Protein AF-A0A0F7RYV2-F1 (afdb_monomer_lite)

Sequence (231 aa):
MGSKSTSRRKVPSPSPEASESSSSEASSSRSAMEVEEATTMDNSDQEQASDINTNLESNEFDDGGDSDFEGDDDTPQRPKIDATKAKTKLHHVAKTLRATAKKTKTFEVQKLVKKLKGLQKKASFVDQAASAEKELLALKSIDTALLAGRALVTKMVKAKLLPRPSELENADGEEYLYLQMVKDEELLGVVVLSDPVAADGDKALERAKAKITSSKVLADQVGKRGGGCQG

pLDDT: mean 71.02, std 20.76, range [34.25, 95.44]

InterPro domains:
  IPR015158 Bud22 domain [PF09073] (90-223)

Organism: NCBI:txid49012

Secondary structure (DSSP, 8-state):
--------------PPPP----------------------------------------------------------------HHHHHHHHHHHHHHHHHHHHHHHHHHHHHHHHHHHHHTT-GGGHHHHHHHHHHHHHHHH--HHHHHHHHHHHHHHHTTSS--TTTTTT--TTT-HHHHHHHH-TTTHHHHHH------S-HHHHHHHHHHHT-HHHHHHHHHHH-TT--

Foldseek 3Di:
DDDDDDDDDDDDDDDDDDDDDDDDDDDDDDDDDDDDDDDDDDPPPDPPPPPPPPPPDPPPDDDPDDDDDDDPDPDPPDPPDPVVVVLVLVLVLLVVLLVLLVVLLVVVLVVLVVVLVVQVVDPVNVVVNVLSVLLNVLSVPDDSLLLSLLLLVVLCCVVQLAPDLVCNVVDDCVSRVCNVSQCPRPSHHPVSSNDDPDPPVPPSNVVSSCSSCVDPRSVCSSVVSSPPPDD

Radius of gyration: 35.96 Å; chains: 1; bounding box: 96×36×113 Å

Structure (mmCIF, N/CA/C/O backbone):
data_AF-A0A0F7RYV2-F1
#
_entry.id   AF-A0A0F7RYV2-F1
#
loop_
_atom_site.group_PDB
_atom_site.id
_atom_site.type_symbol
_atom_site.label_atom_id
_atom_site.label_alt_id
_atom_site.label_comp_id
_atom_site.label_asym_id
_atom_site.label_entity_id
_atom_site.label_seq_id
_atom_site.pdbx_PDB_ins_code
_atom_site.Cartn_x
_atom_site.Cartn_y
_atom_site.Cartn_z
_atom_site.occupancy
_atom_site.B_iso_or_equiv
_atom_site.auth_seq_id
_atom_site.auth_comp_id
_atom_site.auth_asym_id
_atom_site.auth_atom_id
_atom_site.pdbx_PDB_model_num
ATOM 1 N N . MET A 1 1 ? -56.715 14.916 63.419 1.00 42.19 1 MET A N 1
ATOM 2 C CA . MET A 1 1 ? -56.754 13.720 64.292 1.00 42.19 1 MET A CA 1
ATOM 3 C C . MET A 1 1 ? -55.455 12.961 64.014 1.00 42.19 1 MET A C 1
ATOM 5 O O . MET A 1 1 ? -55.319 12.487 62.902 1.00 42.19 1 MET A O 1
ATOM 9 N N . GLY A 1 2 ? -54.355 13.053 64.776 1.00 39.34 2 GLY A N 1
ATOM 10 C CA . GLY A 1 2 ? -54.171 12.847 66.226 1.00 39.34 2 GLY A CA 1
ATOM 11 C C . GLY A 1 2 ? -54.116 11.333 66.479 1.00 39.34 2 GLY A C 1
ATOM 12 O O . GLY A 1 2 ? -55.164 10.719 66.351 1.00 39.34 2 GLY A O 1
ATOM 13 N N . SER A 1 3 ? -52.952 10.668 66.596 1.00 45.84 3 SER A N 1
ATOM 14 C CA . SER A 1 3 ? -52.045 10.570 67.774 1.00 45.84 3 SER A CA 1
ATOM 15 C C . SER A 1 3 ? -50.660 10.018 67.324 1.00 45.84 3 SER A C 1
ATOM 17 O O . SER A 1 3 ? -50.639 9.150 66.461 1.00 45.84 3 SER A O 1
ATOM 19 N N . LYS A 1 4 ? -49.473 10.577 67.658 1.00 47.19 4 LYS A N 1
ATOM 20 C CA . LYS A 1 4 ? -48.648 10.472 68.905 1.00 47.19 4 LYS A CA 1
ATOM 21 C C . LYS A 1 4 ? -48.405 9.005 69.357 1.00 47.19 4 LYS A C 1
ATOM 23 O O . LYS A 1 4 ? -49.376 8.275 69.428 1.00 47.19 4 LYS A O 1
ATOM 28 N N . SER A 1 5 ? -47.221 8.488 69.738 1.00 48.22 5 SER A N 1
ATOM 29 C CA . SER A 1 5 ? -45.875 9.039 70.012 1.00 48.22 5 SER A CA 1
ATOM 30 C C . SER A 1 5 ? -44.876 7.926 70.455 1.00 48.22 5 SER A C 1
ATOM 32 O O . SER A 1 5 ? -45.291 6.974 71.103 1.00 48.22 5 SER A O 1
ATOM 34 N N . THR A 1 6 ? -43.568 8.153 70.202 1.00 46.09 6 THR A N 1
ATOM 35 C CA . THR A 1 6 ? -42.339 7.792 70.985 1.00 46.09 6 THR A CA 1
ATOM 36 C C . THR A 1 6 ? -41.875 6.333 71.187 1.00 46.09 6 THR A C 1
ATOM 38 O O . THR A 1 6 ? -42.551 5.566 71.854 1.00 46.09 6 THR A O 1
ATOM 41 N N . SER A 1 7 ? -40.601 6.021 70.867 1.00 46.41 7 SER A N 1
ATOM 42 C CA . SER A 1 7 ? -39.472 6.150 71.824 1.00 46.41 7 SER A CA 1
ATOM 43 C C . SER A 1 7 ? -38.077 5.866 71.212 1.00 46.41 7 SER A C 1
ATOM 45 O O . SER A 1 7 ? -37.944 5.170 70.214 1.00 46.41 7 SER A O 1
ATOM 47 N N . ARG A 1 8 ? -37.044 6.469 71.821 1.00 50.34 8 ARG A N 1
ATOM 48 C CA . ARG A 1 8 ? -35.613 6.562 71.437 1.00 50.34 8 ARG A CA 1
ATOM 49 C C . ARG A 1 8 ? -34.742 5.452 72.060 1.00 50.34 8 ARG A C 1
ATOM 51 O O . ARG A 1 8 ? -35.096 4.977 73.132 1.00 50.34 8 ARG A O 1
ATOM 58 N N . ARG A 1 9 ? -33.539 5.215 71.497 1.00 46.38 9 ARG A N 1
ATOM 59 C CA . ARG A 1 9 ? -32.209 4.943 72.146 1.00 46.38 9 ARG A CA 1
ATOM 60 C C . ARG A 1 9 ? -31.175 4.741 71.014 1.00 46.38 9 ARG A C 1
ATOM 62 O O . ARG A 1 9 ? -31.411 3.903 70.160 1.00 46.38 9 ARG A O 1
ATOM 69 N N . LYS A 1 10 ? -30.224 5.639 70.719 1.00 41.12 10 LYS A N 1
ATOM 70 C CA . LYS A 1 10 ? -28.960 6.079 71.369 1.00 41.12 10 LYS A CA 1
ATOM 71 C C . LYS A 1 10 ? -27.880 4.973 71.493 1.00 41.12 10 LYS A C 1
ATOM 73 O O . LYS A 1 10 ? -28.076 4.004 72.210 1.00 41.12 10 LYS A O 1
ATOM 78 N N . VAL A 1 11 ? -26.789 5.211 70.751 1.00 48.34 11 VAL A N 1
ATOM 79 C CA . VAL A 1 11 ? -25.519 4.479 70.479 1.00 48.34 11 VAL A CA 1
ATOM 80 C C . VAL A 1 11 ? -24.685 4.164 71.748 1.00 48.34 11 VAL A C 1
ATOM 82 O O . VAL A 1 11 ? -24.979 4.775 72.779 1.00 48.34 11 VAL A O 1
ATOM 85 N N . PRO A 1 12 ? -23.645 3.288 71.706 1.00 51.66 12 PRO A N 1
ATOM 86 C CA . PRO A 1 12 ? -22.300 3.702 71.242 1.00 51.66 12 PRO A CA 1
ATOM 87 C C . PRO A 1 12 ? -21.445 2.629 70.515 1.00 51.66 12 PRO A C 1
ATOM 89 O O . PRO A 1 12 ? -21.677 1.429 70.621 1.00 51.66 12 PRO A O 1
ATOM 92 N N . SER A 1 13 ? -20.435 3.108 69.781 1.00 48.25 13 SER A N 1
ATOM 93 C CA . SER A 1 13 ? -19.306 2.366 69.189 1.00 48.25 13 SER A CA 1
ATOM 94 C C . SER A 1 13 ? -18.372 1.750 70.247 1.00 48.25 13 SER A C 1
ATOM 96 O O . SER A 1 13 ? -18.373 2.210 71.390 1.00 48.25 13 SER A O 1
ATOM 98 N N . PRO A 1 14 ? -17.458 0.852 69.834 1.00 52.09 14 PRO A N 1
ATOM 99 C CA . PRO A 1 14 ? -16.076 0.959 70.304 1.00 52.09 14 PRO A CA 1
ATOM 100 C C . PRO A 1 14 ? -15.019 0.834 69.189 1.00 52.09 14 PRO A C 1
ATOM 102 O O . PRO A 1 14 ? -15.201 0.154 68.181 1.00 52.09 14 PRO A O 1
ATOM 105 N N . SER A 1 15 ? -13.929 1.565 69.421 1.00 45.00 15 SER A N 1
ATOM 106 C CA . SER A 1 15 ? -12.678 1.691 68.660 1.00 45.00 15 SER A CA 1
ATOM 107 C C . SER A 1 15 ? -11.742 0.472 68.803 1.00 45.00 15 SER A C 1
ATOM 109 O O . SER A 1 15 ? -12.002 -0.382 69.649 1.00 45.00 15 SER A O 1
ATOM 111 N N . PRO A 1 16 ? -10.651 0.395 68.005 1.00 52.38 16 PRO A N 1
ATOM 112 C CA . PRO A 1 16 ? -9.692 -0.711 68.011 1.00 52.38 16 PRO A CA 1
ATOM 113 C C . PRO A 1 16 ? -8.656 -0.577 69.138 1.00 52.38 16 PRO A C 1
ATOM 115 O O . PRO A 1 16 ? -8.178 0.525 69.407 1.00 52.38 16 PRO A O 1
ATOM 118 N N . GLU A 1 17 ? -8.264 -1.699 69.744 1.00 41.28 17 GLU A N 1
ATOM 119 C CA . GLU A 1 17 ? -7.105 -1.771 70.637 1.00 41.28 17 GLU A CA 1
ATOM 120 C C . GLU A 1 17 ? -5.883 -2.330 69.901 1.00 41.28 17 GLU A C 1
ATOM 122 O O . GLU A 1 17 ? -5.929 -3.380 69.259 1.00 41.28 17 GLU A O 1
ATOM 127 N N . ALA A 1 18 ? -4.788 -1.584 70.013 1.00 41.59 18 ALA A N 1
ATOM 128 C CA . ALA A 1 18 ? -3.422 -2.029 69.802 1.00 41.59 18 ALA A CA 1
ATOM 129 C C . ALA A 1 18 ? -2.837 -2.455 71.154 1.00 41.59 18 ALA A C 1
ATOM 131 O O . ALA A 1 18 ? -3.182 -1.829 72.152 1.00 41.59 18 ALA A O 1
ATOM 132 N N . SER A 1 19 ? -1.951 -3.458 71.165 1.00 42.06 19 SER A N 1
ATOM 133 C CA . SER A 1 19 ? -0.779 -3.655 72.051 1.00 42.06 19 SER A CA 1
ATOM 134 C C . SER A 1 19 ? -0.204 -5.056 71.775 1.00 42.06 19 SER A C 1
ATOM 136 O O . SER A 1 19 ? -0.977 -5.953 71.466 1.00 42.06 19 SER A O 1
ATOM 138 N N . GLU A 1 20 ? 1.071 -5.419 71.885 1.00 35.66 20 GLU A N 1
ATOM 139 C CA . GLU A 1 20 ? 2.380 -4.774 72.001 1.00 35.66 20 GLU A CA 1
ATOM 140 C C . GLU A 1 20 ? 3.414 -5.913 71.793 1.00 35.66 20 GLU A C 1
ATOM 142 O O . GLU A 1 20 ? 3.184 -7.051 72.191 1.00 35.66 20 GLU A O 1
ATOM 147 N N . SER A 1 21 ? 4.524 -5.587 71.131 1.00 43.25 21 SER A N 1
ATOM 148 C CA . SER A 1 21 ? 5.913 -5.982 71.430 1.00 43.25 21 SER A CA 1
ATOM 149 C C . SER A 1 21 ? 6.264 -7.411 71.901 1.00 43.25 21 SER A C 1
ATOM 151 O O . SER A 1 21 ? 5.998 -7.799 73.033 1.00 43.25 21 SER A O 1
ATOM 153 N N . SER A 1 22 ? 7.106 -8.097 71.115 1.00 38.41 22 SER A N 1
ATOM 154 C CA . SER A 1 22 ? 8.175 -8.953 71.659 1.00 38.41 22 SER A CA 1
ATOM 155 C C . SER A 1 22 ? 9.450 -8.781 70.833 1.00 38.41 22 SER A C 1
ATOM 157 O O . SER A 1 22 ? 9.435 -8.846 69.606 1.00 38.41 22 SER A O 1
ATOM 159 N N . SER A 1 23 ? 10.532 -8.498 71.546 1.00 51.69 23 SER A N 1
ATOM 160 C CA . SER A 1 23 ? 11.884 -8.164 71.107 1.00 51.69 23 SER A CA 1
ATOM 161 C C . SER A 1 23 ? 12.787 -9.408 71.016 1.00 51.69 23 SER A C 1
ATOM 163 O O . SER A 1 23 ? 12.334 -10.520 71.286 1.00 51.69 23 SER A O 1
ATOM 165 N N . SER A 1 24 ? 14.078 -9.162 70.728 1.00 44.75 24 SER A N 1
ATOM 166 C CA . SER A 1 24 ? 15.289 -10.014 70.844 1.00 44.75 24 SER A CA 1
ATOM 167 C C . SER A 1 24 ? 15.617 -10.996 69.701 1.00 44.75 24 SER A C 1
ATOM 169 O O . SER A 1 24 ? 14.716 -11.611 69.155 1.00 44.75 24 SER A O 1
ATOM 171 N N . GLU A 1 25 ? 16.861 -11.241 69.253 1.00 42.84 25 GLU A N 1
ATOM 172 C CA . GLU A 1 25 ? 18.243 -10.745 69.484 1.00 42.84 25 GLU A CA 1
ATOM 173 C C . GLU A 1 25 ? 19.125 -11.262 68.304 1.00 42.84 25 GLU A C 1
ATOM 175 O O . GLU A 1 25 ? 18.681 -12.063 67.481 1.00 42.84 25 GLU A O 1
ATOM 180 N N . ALA A 1 26 ? 20.367 -10.779 68.208 1.00 47.09 26 ALA A N 1
ATOM 181 C CA . ALA A 1 26 ? 21.314 -10.900 67.093 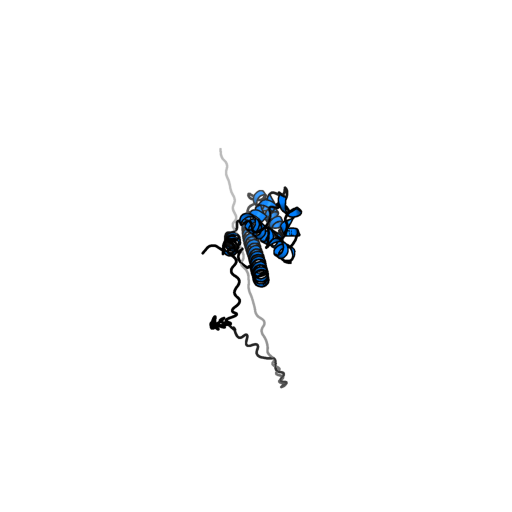1.00 47.09 26 ALA A CA 1
ATOM 182 C C . ALA A 1 26 ? 22.061 -12.249 66.920 1.00 47.09 26 ALA A C 1
ATOM 184 O O . ALA A 1 26 ? 22.232 -13.004 67.872 1.00 47.09 26 ALA A O 1
ATOM 185 N N . SER A 1 27 ? 22.622 -12.474 65.715 1.00 41.56 27 SER A N 1
ATOM 186 C CA . SER A 1 27 ? 23.955 -13.074 65.408 1.00 41.56 27 SER A CA 1
ATOM 187 C C . SER A 1 27 ? 24.109 -13.170 63.876 1.00 41.56 27 SER A C 1
ATOM 189 O O . SER A 1 27 ? 23.262 -13.748 63.212 1.00 41.56 27 SER A O 1
ATOM 191 N N . SER A 1 28 ? 25.007 -12.449 63.195 1.00 38.94 28 SER A N 1
ATOM 192 C CA . SER A 1 28 ? 26.474 -12.578 63.117 1.00 38.94 28 SER A CA 1
ATOM 193 C C . SER A 1 28 ? 26.971 -13.969 62.711 1.00 38.94 28 SER A C 1
ATOM 195 O O . SER A 1 28 ? 27.100 -14.860 63.544 1.00 38.94 28 SER A O 1
ATOM 197 N N . SER A 1 29 ? 27.320 -14.123 61.431 1.00 53.47 29 SER A N 1
ATOM 198 C CA . SER A 1 29 ? 28.430 -14.970 60.977 1.00 53.47 29 SER A CA 1
ATOM 199 C C . SER A 1 29 ? 28.919 -14.481 59.613 1.00 53.47 29 SER A C 1
ATOM 201 O O . SER A 1 29 ? 28.223 -14.559 58.605 1.00 53.47 29 SER A O 1
ATOM 203 N N . ARG A 1 30 ? 30.129 -13.919 59.629 1.00 48.84 30 ARG A N 1
ATOM 204 C CA . ARG A 1 30 ? 30.980 -13.656 58.468 1.00 48.84 30 ARG A CA 1
ATOM 205 C C . ARG A 1 30 ? 31.600 -14.979 58.018 1.00 48.84 30 ARG A C 1
ATOM 207 O O . ARG A 1 30 ? 32.229 -15.637 58.840 1.00 48.84 30 ARG A O 1
ATOM 214 N N . SER A 1 31 ? 31.561 -15.264 56.722 1.00 43.25 31 SER A N 1
ATOM 215 C CA . SER A 1 31 ? 32.600 -16.058 56.065 1.00 43.25 31 SER A CA 1
ATOM 216 C C . SER A 1 31 ? 33.004 -15.358 54.778 1.00 43.25 31 SER A C 1
ATOM 218 O O . SER A 1 31 ? 32.198 -15.167 53.872 1.00 43.25 31 SER A O 1
ATOM 220 N N . ALA A 1 32 ? 34.260 -14.927 54.772 1.00 44.28 32 ALA A N 1
ATOM 221 C CA . ALA A 1 32 ? 35.015 -14.536 53.600 1.00 44.28 32 ALA A CA 1
ATOM 222 C C . ALA A 1 32 ? 35.512 -15.799 52.888 1.00 44.28 32 ALA A C 1
ATOM 224 O O . ALA A 1 32 ? 35.967 -16.726 53.558 1.00 44.28 32 ALA A O 1
ATOM 225 N N . MET A 1 33 ? 35.479 -15.809 51.557 1.00 42.88 33 MET A N 1
ATOM 226 C CA . MET A 1 33 ? 36.479 -16.515 50.761 1.00 42.88 33 MET A CA 1
ATOM 227 C C . MET A 1 33 ? 36.575 -15.889 49.370 1.00 42.88 33 MET A C 1
ATOM 229 O O . MET A 1 33 ? 35.589 -15.400 48.821 1.00 42.88 33 MET A O 1
ATOM 233 N N . GLU A 1 34 ? 37.816 -15.814 48.913 1.00 42.38 34 GLU A N 1
ATOM 234 C CA . GLU A 1 34 ? 38.348 -14.974 47.851 1.00 42.38 34 GLU A CA 1
ATOM 235 C C . GLU A 1 34 ? 38.275 -15.613 46.449 1.00 42.38 34 GLU A C 1
ATOM 237 O O . GLU A 1 34 ? 38.115 -16.822 46.329 1.00 42.38 34 GLU A O 1
ATOM 242 N N . VAL A 1 35 ? 38.452 -14.733 45.448 1.00 48.84 35 VAL A N 1
ATOM 243 C CA . VAL A 1 35 ? 38.875 -14.888 44.034 1.00 48.84 35 VAL A CA 1
ATOM 244 C C . VAL A 1 35 ? 38.336 -16.061 43.206 1.00 48.84 35 VAL A C 1
ATOM 246 O O . VAL A 1 35 ? 38.635 -17.208 43.486 1.00 48.84 35 VAL A O 1
ATOM 249 N N . GLU A 1 36 ? 37.707 -15.748 42.067 1.00 47.19 36 GLU A N 1
ATOM 250 C CA . GLU A 1 36 ? 38.355 -15.943 40.759 1.00 47.19 36 GLU A CA 1
ATOM 251 C C . GLU A 1 36 ? 37.790 -14.965 39.716 1.00 47.19 36 GLU A C 1
ATOM 253 O O . GLU A 1 36 ? 36.602 -14.647 39.661 1.00 47.19 36 GLU A O 1
ATOM 258 N N . GLU A 1 37 ? 38.725 -14.447 38.934 1.00 45.16 37 GLU A N 1
ATOM 259 C CA . GLU A 1 37 ? 38.614 -13.481 37.856 1.00 45.16 37 GLU A CA 1
ATOM 260 C C . GLU A 1 37 ? 38.206 -14.208 36.564 1.00 45.16 37 GLU A C 1
ATOM 262 O O . GLU A 1 37 ? 38.869 -15.152 36.146 1.00 45.16 37 GLU A O 1
ATOM 267 N N . ALA A 1 38 ? 37.132 -13.769 35.906 1.00 41.12 38 ALA A N 1
ATOM 268 C CA . ALA A 1 38 ? 36.865 -14.127 34.515 1.00 41.12 38 ALA A CA 1
ATOM 269 C C . ALA A 1 38 ? 36.095 -12.995 33.825 1.00 41.12 38 ALA A C 1
ATOM 271 O O . ALA A 1 38 ? 34.894 -12.798 33.994 1.00 41.12 38 ALA A O 1
ATOM 272 N N . THR A 1 39 ? 36.869 -12.232 33.067 1.00 48.88 39 THR A N 1
ATOM 273 C CA . THR A 1 39 ? 36.525 -11.241 32.048 1.00 48.88 39 THR A CA 1
ATOM 274 C C . THR A 1 39 ? 35.188 -11.456 31.325 1.00 48.88 39 THR A C 1
ATOM 276 O O . THR A 1 39 ? 35.012 -12.463 30.641 1.00 48.88 39 THR A O 1
ATOM 279 N N . THR A 1 40 ? 34.316 -10.443 31.317 1.00 42.41 40 THR A N 1
ATOM 280 C CA . THR A 1 40 ? 33.310 -10.268 30.254 1.00 42.41 40 THR A CA 1
ATOM 281 C C . THR A 1 40 ? 33.254 -8.807 29.820 1.00 42.41 40 THR A C 1
ATOM 283 O O . THR A 1 40 ? 32.571 -7.983 30.418 1.00 42.41 40 THR A O 1
ATOM 286 N N . MET A 1 41 ? 34.072 -8.536 28.806 1.00 48.97 41 MET A N 1
ATOM 287 C CA . MET A 1 41 ? 33.887 -7.621 27.678 1.00 48.97 41 MET A CA 1
ATOM 288 C C . MET A 1 41 ? 32.911 -6.444 27.844 1.00 48.97 41 MET A C 1
ATOM 290 O O . MET A 1 41 ? 31.690 -6.587 27.839 1.00 48.97 41 MET A O 1
ATOM 294 N N . ASP A 1 42 ? 33.535 -5.271 27.876 1.00 39.56 42 ASP A N 1
ATOM 295 C CA . ASP A 1 42 ? 33.022 -3.956 27.513 1.00 39.56 42 ASP A CA 1
ATOM 296 C C . ASP A 1 42 ? 32.309 -4.001 26.146 1.00 39.56 42 ASP A C 1
ATOM 298 O O . ASP A 1 42 ? 32.940 -4.228 25.116 1.00 39.56 42 ASP A O 1
ATOM 302 N N . ASN A 1 43 ? 30.987 -3.811 26.130 1.00 47.50 43 ASN A N 1
ATOM 303 C CA . ASN A 1 43 ? 30.257 -3.466 24.910 1.00 47.50 43 ASN A CA 1
ATOM 304 C C . ASN A 1 43 ? 30.086 -1.945 24.879 1.00 47.50 43 ASN A C 1
ATOM 306 O O . ASN A 1 43 ? 29.028 -1.410 25.215 1.00 47.50 43 ASN A O 1
ATOM 310 N N . SER A 1 44 ? 31.158 -1.258 24.487 1.00 46.47 44 SER A N 1
ATOM 311 C CA . SER A 1 44 ? 31.090 0.085 23.921 1.00 46.47 44 SER A CA 1
ATOM 312 C C . SER A 1 44 ? 30.293 0.035 22.613 1.00 46.47 44 SER A C 1
ATOM 314 O O . SER A 1 44 ? 30.844 -0.233 21.547 1.00 46.47 44 SER A O 1
ATOM 316 N N . ASP A 1 45 ? 28.983 0.282 22.685 1.00 42.53 45 ASP A N 1
ATOM 317 C CA . ASP A 1 45 ? 28.155 0.535 21.501 1.00 42.53 45 ASP A CA 1
ATOM 318 C C . ASP A 1 45 ? 28.432 1.968 21.029 1.00 42.53 45 ASP A C 1
ATOM 320 O O . ASP A 1 45 ? 27.840 2.960 21.459 1.00 42.53 45 ASP A O 1
ATOM 324 N N . GLN A 1 46 ? 29.474 2.062 20.211 1.00 49.28 46 GLN A N 1
ATOM 325 C CA . GLN A 1 46 ? 29.904 3.264 19.533 1.00 49.28 46 GLN A CA 1
ATOM 326 C C . GLN A 1 46 ? 28.856 3.623 18.478 1.00 49.28 46 GLN A C 1
ATOM 328 O O . GLN A 1 46 ? 28.733 2.944 17.459 1.00 49.28 46 GLN A O 1
ATOM 333 N N . GLU A 1 47 ? 28.115 4.710 18.708 1.00 49.12 47 GLU A N 1
ATOM 334 C CA . GLU A 1 47 ? 27.279 5.330 17.682 1.00 49.12 47 GLU A CA 1
ATOM 335 C C . GLU A 1 47 ? 28.166 5.794 16.515 1.00 49.12 47 GLU A C 1
ATOM 337 O O . GLU A 1 47 ? 28.692 6.906 16.495 1.00 49.12 47 GLU A O 1
ATOM 342 N N . GLN A 1 48 ? 28.348 4.923 15.520 1.00 45.12 48 GLN A N 1
ATOM 343 C CA . GLN A 1 48 ? 28.822 5.324 14.204 1.00 45.12 48 GLN A CA 1
ATOM 344 C C . GLN A 1 48 ? 27.676 6.029 13.482 1.00 45.12 48 GLN A C 1
ATOM 346 O O . GLN A 1 48 ? 26.894 5.430 12.743 1.00 45.12 48 GLN A O 1
ATOM 351 N N . ALA A 1 49 ? 27.605 7.342 13.680 1.00 48.03 49 ALA A N 1
ATOM 352 C CA . ALA A 1 49 ? 27.099 8.236 12.658 1.00 48.03 49 ALA A CA 1
ATOM 353 C C . ALA A 1 49 ? 28.020 8.094 11.436 1.00 48.03 49 ALA A C 1
ATOM 355 O O . ALA A 1 49 ? 29.089 8.693 11.365 1.00 48.03 49 ALA A O 1
ATOM 356 N N . SER A 1 50 ? 27.653 7.231 10.488 1.00 47.00 50 SER A N 1
ATOM 357 C CA . SER A 1 50 ? 28.309 7.215 9.186 1.00 47.00 50 SER A CA 1
ATOM 358 C C . SER A 1 50 ? 27.782 8.405 8.386 1.00 47.00 50 SER A C 1
ATOM 360 O O . SER A 1 50 ? 26.787 8.298 7.661 1.00 47.00 50 SER A O 1
ATOM 362 N N . ASP A 1 51 ? 28.440 9.547 8.556 1.00 43.09 51 ASP A N 1
ATOM 363 C CA . ASP A 1 51 ? 28.398 10.653 7.613 1.00 43.09 51 ASP A CA 1
ATOM 364 C C . ASP A 1 51 ? 28.879 10.125 6.256 1.00 43.09 51 ASP A C 1
ATOM 366 O O . ASP A 1 51 ? 30.072 9.931 6.015 1.00 43.09 51 ASP A O 1
ATOM 370 N N . ILE A 1 52 ? 27.934 9.823 5.362 1.00 46.50 52 ILE A N 1
ATOM 371 C CA . ILE A 1 52 ? 28.248 9.565 3.957 1.00 46.50 52 ILE A CA 1
ATOM 372 C C . ILE A 1 52 ? 28.666 10.905 3.363 1.00 46.50 52 ILE A C 1
ATOM 374 O O . ILE A 1 52 ? 27.854 11.727 2.940 1.00 46.50 52 ILE A O 1
ATOM 378 N N . ASN A 1 53 ? 29.976 11.106 3.395 1.00 45.59 53 ASN A N 1
ATOM 379 C CA . ASN A 1 53 ? 30.702 12.146 2.707 1.00 45.59 53 ASN A CA 1
ATOM 380 C C . ASN A 1 53 ? 30.467 11.943 1.201 1.00 45.59 53 ASN A C 1
ATOM 382 O O . ASN A 1 53 ? 31.082 11.081 0.573 1.00 45.59 53 ASN A O 1
ATOM 386 N N . THR A 1 54 ? 29.531 12.684 0.606 1.00 47.88 54 THR A N 1
ATOM 387 C CA . THR A 1 54 ? 29.434 12.805 -0.853 1.00 47.88 54 THR A CA 1
ATOM 388 C C . THR A 1 54 ? 30.587 13.676 -1.338 1.00 47.88 54 THR A C 1
ATOM 390 O O . THR A 1 54 ? 30.395 14.836 -1.684 1.00 47.88 54 THR A O 1
ATOM 393 N N . ASN A 1 55 ? 31.789 13.108 -1.332 1.00 49.38 55 ASN A N 1
ATOM 394 C CA . ASN A 1 55 ? 32.896 13.567 -2.149 1.00 49.38 55 ASN A CA 1
ATOM 395 C C . ASN A 1 55 ? 33.212 12.436 -3.128 1.00 49.38 55 ASN A C 1
ATOM 397 O O . ASN A 1 55 ? 34.055 11.584 -2.862 1.00 49.38 55 ASN A O 1
ATOM 401 N N . LEU A 1 56 ? 32.431 12.366 -4.207 1.00 46.12 56 LEU A N 1
ATOM 402 C CA . LEU A 1 56 ? 32.842 11.619 -5.384 1.00 46.12 56 LEU A CA 1
ATOM 403 C C . LEU A 1 56 ? 33.302 12.661 -6.390 1.00 46.12 56 LEU A C 1
ATOM 405 O O . LEU A 1 56 ? 32.491 13.296 -7.066 1.00 46.12 56 LEU A O 1
ATOM 409 N N . GLU A 1 57 ? 34.614 12.860 -6.375 1.00 43.56 57 GLU A N 1
ATOM 410 C CA . GLU A 1 57 ? 35.368 13.592 -7.373 1.00 43.56 57 GLU A CA 1
ATOM 411 C C . GLU A 1 57 ? 34.924 13.160 -8.772 1.00 43.56 57 GLU A C 1
ATOM 413 O O . GLU A 1 57 ? 34.851 11.976 -9.115 1.00 43.56 57 GLU A O 1
ATOM 418 N N . SER A 1 58 ? 34.588 14.167 -9.565 1.00 49.12 58 SER A N 1
ATOM 419 C CA . SER A 1 58 ? 34.482 14.104 -11.008 1.00 49.12 58 SER A CA 1
ATOM 420 C C . SER A 1 58 ? 35.822 13.653 -11.587 1.00 49.12 58 SER A C 1
ATOM 422 O O . SER A 1 58 ? 36.701 14.478 -11.819 1.00 49.12 58 SER A O 1
ATOM 424 N N . ASN A 1 59 ? 35.978 12.353 -11.832 1.00 47.53 59 ASN A N 1
ATOM 425 C CA . ASN A 1 59 ? 36.970 11.888 -12.791 1.00 47.53 59 ASN A CA 1
ATOM 426 C C . ASN A 1 59 ? 36.396 12.097 -14.191 1.00 47.53 59 ASN A C 1
ATOM 428 O O . ASN A 1 59 ? 35.614 11.290 -14.696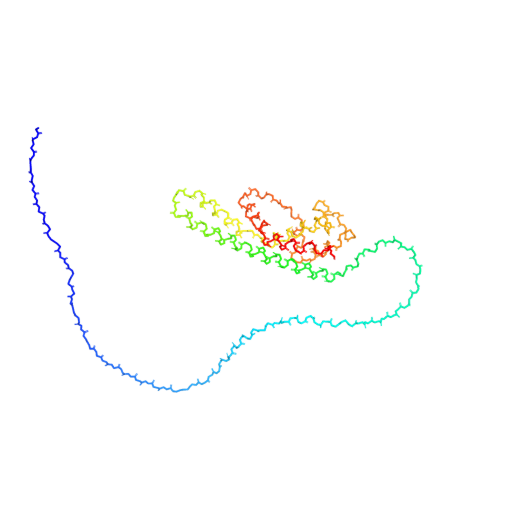 1.00 47.53 59 ASN A O 1
ATOM 432 N N . GLU A 1 60 ? 36.787 13.224 -14.779 1.00 50.44 60 GLU A N 1
ATOM 433 C CA . GLU A 1 60 ? 36.842 13.420 -16.221 1.00 50.44 60 GLU A CA 1
ATOM 434 C C . GLU A 1 60 ? 37.718 12.307 -16.810 1.00 50.44 60 GLU A C 1
ATOM 436 O O . GLU A 1 60 ? 38.943 12.339 -16.715 1.00 50.44 60 GLU A O 1
ATOM 441 N N . PHE A 1 61 ? 37.079 11.274 -17.357 1.00 41.88 61 PHE A N 1
ATOM 442 C CA . PHE A 1 61 ? 37.739 10.324 -18.241 1.00 41.88 61 PHE A CA 1
ATOM 443 C C . PHE A 1 61 ? 37.330 10.685 -19.667 1.00 41.88 61 PHE A C 1
ATOM 445 O O . PHE A 1 61 ? 36.265 10.298 -20.149 1.00 41.88 61 PHE A O 1
ATOM 452 N N . ASP A 1 62 ? 38.164 11.530 -20.264 1.00 47.66 62 ASP A N 1
ATOM 453 C CA . ASP A 1 62 ? 38.243 11.798 -21.694 1.00 47.66 62 ASP A CA 1
ATOM 454 C C . ASP A 1 62 ? 38.684 10.502 -22.391 1.00 47.66 62 ASP A C 1
ATOM 456 O O . ASP A 1 62 ? 39.823 10.065 -22.243 1.00 47.66 62 ASP A O 1
ATOM 460 N N . ASP A 1 63 ? 37.757 9.846 -23.087 1.00 45.88 63 ASP A N 1
ATOM 461 C CA . ASP A 1 63 ? 38.079 8.817 -24.076 1.00 45.88 63 ASP A CA 1
ATOM 462 C C . ASP A 1 63 ? 37.462 9.262 -25.400 1.00 45.88 63 ASP A C 1
ATOM 464 O O . ASP A 1 63 ? 36.303 8.986 -25.724 1.00 45.88 63 ASP A O 1
ATOM 468 N N . GLY A 1 64 ? 38.244 10.072 -26.115 1.00 49.84 64 GLY A N 1
ATOM 469 C CA . GLY A 1 64 ? 37.991 10.477 -27.488 1.00 49.84 64 GLY A CA 1
ATOM 470 C C . GLY A 1 64 ? 38.052 9.272 -28.420 1.00 49.84 64 GLY A C 1
ATOM 471 O O . GLY A 1 64 ? 39.093 8.972 -29.000 1.00 49.84 64 GLY A O 1
ATOM 472 N N . GLY A 1 65 ? 36.916 8.595 -28.566 1.00 41.94 65 GLY A N 1
ATOM 473 C CA . GLY A 1 65 ? 36.650 7.617 -29.613 1.00 41.94 65 GLY A CA 1
ATOM 474 C C . GLY A 1 65 ? 35.971 8.283 -30.804 1.00 41.94 65 GLY A C 1
ATOM 475 O O . GLY A 1 65 ? 34.746 8.293 -30.902 1.00 41.94 65 GLY A O 1
ATOM 476 N N . ASP A 1 66 ? 36.793 8.846 -31.684 1.00 45.41 66 ASP A N 1
ATOM 477 C CA . ASP A 1 66 ? 36.446 9.247 -33.044 1.00 45.41 66 ASP A CA 1
ATOM 478 C C . ASP A 1 66 ? 35.907 8.040 -33.836 1.00 45.41 66 ASP A C 1
ATOM 480 O O . ASP A 1 66 ? 36.602 7.041 -34.036 1.00 45.41 66 ASP A O 1
ATOM 484 N N . SER A 1 67 ? 34.645 8.117 -34.256 1.00 46.12 67 SER A N 1
ATOM 485 C CA . SER A 1 67 ? 34.150 7.360 -35.403 1.00 46.12 67 SER A CA 1
ATOM 486 C C . SER A 1 67 ? 32.991 8.121 -36.035 1.00 46.12 67 SER A C 1
ATOM 488 O O . SER A 1 67 ? 31.873 8.145 -35.518 1.00 46.12 67 SER A O 1
ATOM 490 N N . ASP A 1 68 ? 33.309 8.758 -37.156 1.00 45.34 68 ASP A N 1
ATOM 491 C CA . ASP A 1 68 ? 32.388 9.321 -38.130 1.00 45.34 68 ASP A CA 1
ATOM 492 C C . ASP A 1 68 ? 31.270 8.331 -38.495 1.00 45.34 68 ASP A C 1
ATOM 494 O O . ASP A 1 68 ? 31.509 7.281 -39.101 1.00 45.34 68 ASP A O 1
ATOM 498 N N . PHE A 1 69 ? 30.023 8.699 -38.207 1.00 36.97 69 PHE A N 1
ATOM 499 C CA . PHE A 1 69 ? 28.885 8.219 -38.984 1.00 36.97 69 PHE A CA 1
ATOM 500 C C . PHE A 1 69 ? 27.803 9.296 -39.036 1.00 36.97 69 PHE A C 1
ATOM 502 O O . PHE A 1 69 ? 26.997 9.451 -38.118 1.00 36.97 69 PHE A O 1
ATOM 509 N N . GLU A 1 70 ? 27.809 10.054 -40.132 1.00 50.03 70 GLU A N 1
ATOM 510 C CA . GLU A 1 70 ? 26.713 10.941 -40.501 1.00 50.03 70 GLU A CA 1
ATOM 511 C C . GLU A 1 70 ? 25.480 10.110 -40.869 1.00 50.03 70 GLU A C 1
ATOM 513 O O . GLU A 1 70 ? 25.447 9.403 -41.878 1.00 50.03 70 GLU A O 1
ATOM 518 N N . GLY A 1 71 ? 24.454 10.216 -40.032 1.00 40.12 71 GLY A N 1
ATOM 519 C CA . GLY A 1 71 ? 23.113 9.722 -40.291 1.00 40.12 71 GLY A CA 1
ATOM 520 C C . GLY A 1 71 ? 22.125 10.680 -39.649 1.00 40.12 71 GLY A C 1
ATOM 521 O O . GLY A 1 71 ? 21.911 10.630 -38.441 1.00 40.12 71 GLY A O 1
ATOM 522 N N . ASP A 1 72 ? 21.573 11.571 -40.467 1.00 44.50 72 ASP A N 1
ATOM 523 C CA . ASP A 1 72 ? 20.431 12.425 -40.154 1.00 44.50 72 ASP A CA 1
ATOM 524 C C . ASP A 1 72 ? 19.217 11.521 -39.871 1.00 44.50 72 ASP A C 1
ATOM 526 O O . ASP A 1 72 ? 18.495 11.108 -40.776 1.00 44.50 72 ASP A O 1
ATOM 530 N N . ASP A 1 73 ? 19.063 11.111 -38.614 1.00 39.53 73 ASP A N 1
ATOM 531 C CA . ASP A 1 73 ? 17.910 10.366 -38.122 1.00 39.53 73 ASP A CA 1
ATOM 532 C C . ASP A 1 73 ? 17.359 11.141 -36.923 1.00 39.53 73 ASP A C 1
ATOM 534 O O . ASP A 1 73 ? 17.801 10.993 -35.782 1.00 39.53 73 ASP A O 1
ATOM 538 N N . ASP A 1 74 ? 16.409 12.031 -37.210 1.00 44.44 74 ASP A N 1
ATOM 539 C CA . ASP A 1 74 ? 15.581 12.752 -36.237 1.00 44.44 74 ASP A CA 1
ATOM 540 C C . ASP A 1 74 ? 14.607 11.756 -35.565 1.00 44.44 74 ASP A C 1
ATOM 542 O O . ASP A 1 74 ? 13.380 11.867 -35.632 1.00 44.44 74 ASP A O 1
ATOM 546 N N . THR A 1 75 ? 15.150 10.693 -34.961 1.00 51.84 75 THR A N 1
ATOM 547 C CA . THR A 1 75 ? 14.403 9.830 -34.056 1.00 51.84 75 THR A CA 1
ATOM 548 C C . THR A 1 75 ? 14.542 10.377 -32.639 1.00 51.84 75 THR A C 1
ATOM 550 O O . THR A 1 75 ? 15.653 10.567 -32.139 1.00 51.84 75 THR A O 1
ATOM 553 N N . PRO A 1 76 ? 13.427 10.626 -31.927 1.00 46.66 76 PRO A N 1
ATOM 554 C CA . PRO A 1 76 ? 13.491 11.042 -30.537 1.00 46.66 76 PRO A CA 1
ATOM 555 C C . PRO A 1 76 ? 14.151 9.921 -29.726 1.00 46.66 76 PRO A C 1
ATOM 557 O O . PRO A 1 76 ? 13.524 8.896 -29.440 1.00 46.66 76 PRO A O 1
ATOM 560 N N . GLN A 1 77 ? 15.429 10.104 -29.372 1.00 47.88 77 GLN A N 1
ATOM 561 C CA . GLN A 1 77 ? 16.179 9.175 -28.533 1.00 47.88 77 GLN A CA 1
ATOM 562 C C . GLN A 1 77 ? 15.410 8.974 -27.228 1.00 47.88 77 GLN A C 1
ATOM 564 O O . GLN A 1 77 ? 15.367 9.843 -26.353 1.00 47.88 77 GLN A O 1
ATOM 569 N N . ARG A 1 78 ? 14.782 7.800 -27.093 1.00 54.84 78 ARG A N 1
ATOM 570 C CA . ARG A 1 78 ? 14.179 7.373 -25.831 1.00 54.84 78 ARG A CA 1
ATOM 571 C C . ARG A 1 78 ? 15.277 7.437 -24.762 1.00 54.84 78 ARG A C 1
ATOM 573 O O . ARG A 1 78 ? 16.387 6.964 -25.022 1.00 54.84 78 ARG A O 1
ATOM 580 N N . PRO A 1 79 ? 15.012 8.015 -23.578 1.00 60.50 79 PRO A N 1
ATOM 581 C CA . PRO A 1 79 ? 16.025 8.142 -22.542 1.00 60.50 79 PRO A CA 1
ATOM 582 C C . PRO A 1 79 ? 16.629 6.766 -22.249 1.00 60.50 79 PRO A C 1
ATOM 584 O O . PRO A 1 79 ? 15.903 5.817 -21.944 1.00 60.50 79 PRO A O 1
ATOM 587 N N . LYS A 1 80 ? 17.957 6.650 -22.370 1.00 66.56 80 LYS A N 1
ATOM 588 C CA . LYS A 1 80 ? 18.701 5.424 -22.056 1.00 66.56 80 LYS A CA 1
ATOM 589 C C . LYS A 1 80 ? 18.574 5.155 -20.556 1.00 66.56 80 LYS A C 1
ATOM 591 O O . LYS A 1 80 ? 19.301 5.718 -19.741 1.00 66.56 80 LYS A O 1
ATOM 596 N N . ILE A 1 81 ? 17.600 4.336 -20.175 1.00 74.56 81 ILE A N 1
ATOM 597 C CA . ILE A 1 81 ? 17.382 3.951 -18.782 1.00 74.56 81 ILE A CA 1
ATOM 598 C C . ILE A 1 81 ? 18.373 2.844 -18.433 1.00 74.56 81 ILE A C 1
ATOM 600 O O . ILE A 1 81 ? 18.346 1.757 -19.002 1.00 74.56 81 ILE A O 1
ATOM 604 N N . ASP A 1 82 ? 19.228 3.113 -17.450 1.00 86.44 82 ASP A N 1
ATOM 605 C CA . ASP A 1 82 ? 20.064 2.090 -16.830 1.00 86.44 82 ASP A CA 1
ATOM 606 C C . ASP A 1 82 ? 19.173 1.129 -16.028 1.00 86.44 82 ASP A C 1
ATOM 608 O O . ASP A 1 82 ? 18.690 1.454 -14.935 1.00 86.44 82 ASP A O 1
ATOM 612 N N . ALA A 1 83 ? 18.937 -0.058 -16.591 1.00 83.88 83 ALA A N 1
ATOM 613 C CA . ALA A 1 83 ? 18.064 -1.073 -16.014 1.00 83.88 83 ALA A CA 1
ATOM 614 C C . ALA A 1 83 ? 18.508 -1.500 -14.604 1.00 83.88 83 ALA A C 1
ATOM 616 O O . ALA A 1 83 ? 17.664 -1.774 -13.750 1.00 83.88 83 ALA A O 1
ATOM 617 N N . THR A 1 84 ? 19.813 -1.506 -14.314 1.00 85.56 84 THR A N 1
ATOM 618 C CA . THR A 1 84 ? 20.335 -1.914 -12.999 1.00 85.56 84 THR A CA 1
ATOM 619 C C . THR A 1 84 ? 20.015 -0.875 -11.926 1.00 85.56 84 THR A C 1
ATOM 621 O O . THR A 1 84 ? 19.502 -1.203 -10.847 1.00 85.56 84 THR A O 1
ATOM 624 N N . LYS A 1 85 ? 20.206 0.410 -12.249 1.00 88.00 85 LYS A N 1
ATOM 625 C CA . LYS A 1 85 ? 19.826 1.528 -11.375 1.00 88.00 85 LYS A CA 1
ATOM 626 C C . LYS A 1 85 ? 18.312 1.612 -11.214 1.00 88.00 85 LYS A C 1
ATOM 628 O O . LYS A 1 85 ? 17.836 1.883 -10.111 1.00 88.00 85 LYS A O 1
ATOM 633 N N . ALA A 1 86 ? 17.550 1.363 -12.278 1.00 87.50 86 ALA A N 1
ATOM 634 C CA . ALA A 1 86 ? 16.092 1.358 -12.244 1.00 87.50 86 ALA A CA 1
ATOM 635 C C . ALA A 1 86 ? 15.542 0.260 -11.319 1.00 87.50 86 ALA A C 1
ATOM 637 O O . ALA A 1 86 ? 14.733 0.573 -10.443 1.00 87.50 86 ALA A O 1
ATOM 638 N N . LYS A 1 87 ? 16.042 -0.980 -11.432 1.00 89.31 87 LYS A N 1
ATOM 639 C CA . LYS A 1 87 ? 15.703 -2.090 -10.523 1.00 89.31 87 LYS A CA 1
ATOM 640 C C . LYS A 1 87 ? 16.028 -1.747 -9.068 1.00 89.31 87 LYS A C 1
ATOM 642 O O . LYS A 1 87 ? 15.166 -1.841 -8.199 1.00 89.31 87 LYS A O 1
ATOM 647 N N . THR A 1 88 ? 17.231 -1.233 -8.810 1.00 90.44 88 THR A N 1
ATOM 648 C CA . THR A 1 88 ? 17.661 -0.849 -7.453 1.00 90.44 88 THR A CA 1
ATOM 649 C C . THR A 1 88 ? 16.760 0.233 -6.846 1.00 90.44 88 THR A C 1
ATOM 651 O O . THR A 1 88 ? 16.344 0.141 -5.686 1.00 90.44 88 THR A O 1
ATOM 654 N N . LYS A 1 89 ? 16.400 1.257 -7.633 1.00 91.00 89 LYS A N 1
ATOM 655 C CA . LYS A 1 89 ? 15.468 2.309 -7.202 1.00 91.00 89 LYS A CA 1
ATOM 656 C C . LYS A 1 89 ? 14.074 1.745 -6.937 1.00 91.00 89 LYS A C 1
ATOM 658 O O . LYS A 1 89 ? 13.495 2.069 -5.901 1.00 91.00 89 LYS A O 1
ATOM 663 N N . LEU A 1 90 ? 13.551 0.902 -7.827 1.00 90.94 90 LEU A N 1
ATOM 664 C CA . LEU A 1 90 ? 12.240 0.269 -7.673 1.00 90.94 90 LEU A CA 1
ATOM 665 C C . LEU A 1 90 ? 12.168 -0.543 -6.374 1.00 90.94 90 LEU A C 1
ATOM 667 O O . LEU A 1 90 ? 11.259 -0.318 -5.571 1.00 90.94 90 LEU A O 1
ATOM 671 N N . HIS A 1 91 ? 13.171 -1.386 -6.117 1.00 93.25 91 HIS A N 1
ATOM 672 C CA . HIS A 1 91 ? 13.289 -2.152 -4.880 1.00 93.25 91 HIS A CA 1
ATOM 673 C C . HIS A 1 91 ? 13.279 -1.240 -3.647 1.00 93.25 91 HIS A C 1
ATOM 675 O O . HIS A 1 91 ? 12.507 -1.442 -2.706 1.00 93.25 91 HIS A O 1
ATOM 681 N N . HIS A 1 92 ? 14.091 -0.176 -3.650 1.00 93.44 92 HIS A N 1
ATOM 682 C CA . HIS A 1 92 ? 14.157 0.759 -2.526 1.00 93.44 92 HIS A CA 1
ATOM 683 C C . HIS A 1 92 ? 12.819 1.475 -2.276 1.00 93.44 92 HIS A C 1
ATOM 685 O O . HIS A 1 92 ? 12.401 1.646 -1.122 1.00 93.44 92 HIS A O 1
ATOM 691 N N . VAL A 1 93 ? 12.117 1.872 -3.341 1.00 92.25 93 VAL A N 1
ATOM 692 C CA . VAL A 1 93 ? 10.781 2.477 -3.257 1.00 92.25 93 VAL A CA 1
ATOM 693 C C . VAL A 1 93 ? 9.782 1.480 -2.670 1.00 92.25 93 VAL A C 1
ATOM 695 O O . VAL A 1 93 ? 9.091 1.819 -1.706 1.00 92.25 93 VAL A O 1
ATOM 698 N N . ALA A 1 94 ? 9.741 0.249 -3.185 1.00 91.81 94 ALA A N 1
ATOM 699 C CA . ALA A 1 94 ? 8.850 -0.802 -2.703 1.00 91.81 94 ALA A CA 1
ATOM 700 C C . ALA A 1 94 ? 9.121 -1.145 -1.226 1.00 91.81 94 ALA A C 1
ATOM 702 O O . ALA A 1 94 ? 8.194 -1.169 -0.409 1.00 91.81 94 ALA A O 1
ATOM 703 N N . LYS A 1 95 ? 10.393 -1.306 -0.839 1.00 94.62 95 LYS A N 1
ATOM 704 C CA . LYS A 1 95 ? 10.825 -1.549 0.547 1.00 94.62 95 LYS A CA 1
ATOM 705 C C . LYS A 1 95 ? 10.387 -0.425 1.484 1.00 94.62 95 LYS A C 1
ATOM 707 O O . LYS A 1 95 ? 9.802 -0.687 2.539 1.00 94.62 95 LYS A O 1
ATOM 712 N N .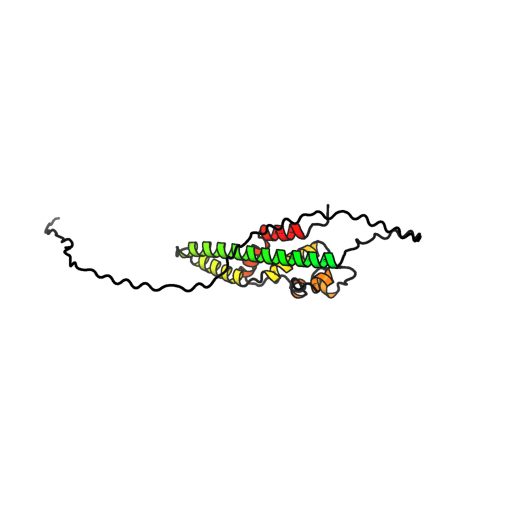 THR A 1 96 ? 10.615 0.826 1.086 1.00 93.56 96 THR A N 1
ATOM 713 C CA . THR A 1 96 ? 10.222 2.003 1.873 1.00 93.56 96 THR A CA 1
ATOM 714 C C . THR A 1 96 ? 8.706 2.077 2.038 1.00 93.56 96 THR A C 1
ATOM 716 O O . THR A 1 96 ? 8.217 2.278 3.148 1.00 93.56 96 THR A O 1
ATOM 719 N N . LEU A 1 97 ? 7.942 1.870 0.963 1.0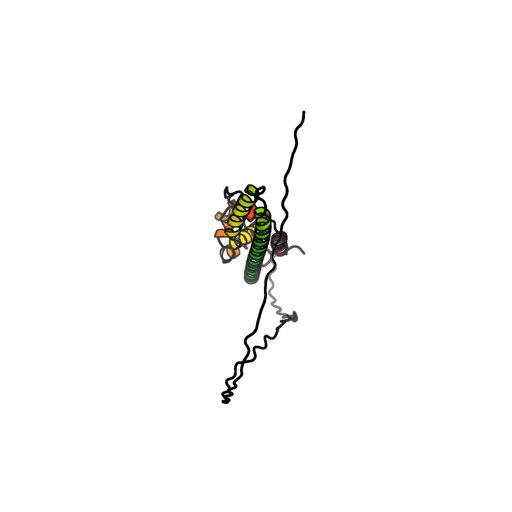0 92.75 97 LEU A N 1
ATOM 720 C CA . LEU A 1 97 ? 6.482 1.921 1.011 1.00 92.75 97 LEU A CA 1
ATOM 721 C C . LEU A 1 97 ? 5.887 0.844 1.913 1.00 92.75 97 LEU A C 1
ATOM 723 O O . LEU A 1 97 ? 4.977 1.137 2.688 1.00 92.75 97 LEU A O 1
ATOM 727 N N . ARG A 1 98 ? 6.433 -0.374 1.884 1.00 93.12 98 ARG A N 1
ATOM 728 C CA . ARG A 1 98 ? 6.037 -1.446 2.807 1.00 93.12 98 ARG A CA 1
ATOM 729 C C . ARG A 1 98 ? 6.308 -1.064 4.261 1.00 93.12 98 ARG A C 1
ATOM 731 O O . ARG A 1 98 ? 5.439 -1.252 5.112 1.00 93.12 98 ARG A O 1
ATOM 738 N N . ALA A 1 99 ? 7.481 -0.502 4.556 1.00 94.50 99 ALA A N 1
ATOM 739 C CA . ALA A 1 99 ? 7.810 -0.035 5.902 1.00 94.50 99 ALA A CA 1
ATOM 740 C C . ALA A 1 99 ? 6.845 1.069 6.370 1.00 94.50 99 ALA A C 1
ATOM 742 O O . ALA A 1 99 ? 6.352 1.026 7.499 1.00 94.50 99 ALA A O 1
ATOM 743 N N . THR A 1 100 ? 6.511 2.015 5.493 1.00 93.88 100 THR A N 1
ATOM 744 C CA . THR A 1 100 ? 5.548 3.081 5.787 1.00 93.88 100 THR A CA 1
ATOM 745 C C . THR A 1 100 ? 4.137 2.537 5.999 1.00 93.88 100 THR A C 1
ATOM 747 O O . THR A 1 100 ? 3.501 2.890 6.987 1.00 93.88 100 THR A O 1
ATOM 750 N N . ALA A 1 101 ? 3.658 1.620 5.155 1.00 93.31 101 ALA A N 1
ATOM 751 C CA . ALA A 1 101 ? 2.344 0.999 5.323 1.00 93.31 101 ALA A CA 1
ATOM 752 C C . ALA A 1 101 ? 2.236 0.224 6.647 1.00 93.31 101 ALA A C 1
ATOM 754 O O . ALA A 1 101 ? 1.215 0.316 7.332 1.00 93.31 101 ALA A O 1
ATOM 755 N N . LYS A 1 102 ? 3.307 -0.471 7.060 1.00 95.00 102 LYS A N 1
ATOM 756 C CA . LYS A 1 102 ? 3.393 -1.109 8.384 1.00 95.00 102 LYS A CA 1
ATOM 757 C C . LYS A 1 102 ? 3.270 -0.084 9.515 1.00 95.00 102 LYS A C 1
ATOM 759 O O . LYS A 1 102 ? 2.460 -0.287 10.415 1.00 95.00 102 LYS A O 1
ATOM 764 N N . LYS A 1 103 ? 4.014 1.027 9.449 1.00 94.75 103 LYS A N 1
ATOM 765 C CA . LYS A 1 103 ? 3.944 2.121 10.441 1.00 94.75 103 LYS A CA 1
ATOM 766 C C . LYS A 1 103 ? 2.555 2.769 10.501 1.00 94.75 103 LYS A C 1
ATOM 768 O O . LYS A 1 103 ? 2.048 3.058 11.580 1.00 94.75 103 LYS A O 1
ATOM 773 N N . THR A 1 104 ? 1.901 2.960 9.358 1.00 93.44 104 THR A N 1
ATOM 774 C CA . THR A 1 104 ? 0.527 3.474 9.321 1.00 93.44 104 THR A CA 1
ATOM 775 C C . THR A 1 104 ? -0.452 2.488 9.960 1.00 93.44 104 THR A C 1
ATOM 777 O O . THR A 1 104 ? -1.285 2.892 10.773 1.00 93.44 104 THR A O 1
ATOM 780 N N . LYS A 1 105 ? -0.346 1.190 9.643 1.00 94.44 105 LYS A N 1
ATOM 781 C CA . LYS A 1 105 ? -1.186 0.152 10.258 1.00 94.44 105 LYS A CA 1
ATOM 782 C C . LYS A 1 105 ? -1.018 0.136 11.776 1.00 94.44 105 LYS A C 1
ATOM 784 O O . LYS A 1 105 ? -2.019 0.098 12.486 1.00 94.44 105 LYS A O 1
ATOM 789 N N . THR A 1 106 ? 0.212 0.199 12.292 1.00 94.69 106 THR A N 1
ATOM 790 C CA . THR A 1 106 ? 0.442 0.215 13.746 1.00 94.69 106 THR A CA 1
ATOM 791 C C . THR A 1 106 ? -0.156 1.453 14.406 1.00 94.69 106 THR A C 1
ATOM 793 O O . THR A 1 106 ? -0.800 1.320 15.447 1.00 94.69 106 THR A O 1
ATOM 796 N N . PHE A 1 107 ? -0.029 2.633 13.792 1.00 94.56 107 PHE A N 1
ATOM 797 C CA . PHE A 1 107 ? -0.659 3.858 14.286 1.00 94.56 107 PHE A CA 1
ATOM 798 C C . PHE A 1 107 ? -2.189 3.737 14.367 1.00 94.56 107 PHE A C 1
ATOM 800 O O . PHE A 1 107 ? -2.778 4.020 15.413 1.00 94.56 107 PHE A O 1
ATOM 807 N N . GLU A 1 108 ? -2.840 3.263 13.302 1.00 94.38 108 GLU A N 1
ATOM 808 C CA . GLU A 1 108 ? -4.299 3.102 13.281 1.00 94.38 108 GLU A CA 1
ATOM 809 C C . GLU A 1 108 ? -4.773 2.022 14.270 1.00 94.38 108 GLU A C 1
ATOM 811 O O . GLU A 1 108 ? -5.773 2.228 14.960 1.00 94.38 108 GLU A O 1
ATOM 816 N N . VAL A 1 109 ? -4.021 0.925 14.443 1.00 94.06 109 VAL A N 1
ATOM 817 C CA . VAL A 1 109 ? -4.305 -0.094 15.471 1.00 94.06 109 VAL A CA 1
ATOM 818 C C . VAL A 1 109 ? -4.252 0.528 16.864 1.00 94.06 109 VAL A C 1
ATOM 820 O O . VAL A 1 109 ? -5.192 0.376 17.643 1.00 94.06 109 VAL A O 1
ATOM 823 N N . GLN A 1 110 ? -3.185 1.261 17.191 1.00 95.44 110 GLN A N 1
ATOM 824 C CA . GLN A 1 110 ? -3.035 1.891 18.506 1.00 95.44 110 GLN A CA 1
ATOM 825 C C . GLN A 1 110 ? -4.142 2.912 18.778 1.00 95.44 110 GLN A C 1
ATOM 827 O O . GLN A 1 110 ? -4.712 2.943 19.872 1.00 95.44 110 GLN A O 1
ATOM 832 N N . LYS A 1 111 ? -4.472 3.734 17.781 1.00 94.25 111 LYS A N 1
ATOM 833 C CA . LYS A 1 111 ? -5.552 4.721 17.846 1.00 94.25 111 LYS A CA 1
ATOM 834 C C . LYS A 1 111 ? -6.905 4.055 18.093 1.00 94.25 111 LYS A C 1
ATOM 836 O O . LYS A 1 111 ? -7.653 4.501 18.965 1.00 94.25 111 LYS A O 1
ATOM 841 N N . LEU A 1 112 ? -7.203 2.972 17.379 1.00 92.19 112 LEU A N 1
ATOM 842 C CA . LEU A 1 112 ? -8.467 2.256 17.513 1.00 92.19 112 LEU A CA 1
ATOM 843 C C . LEU A 1 112 ? -8.568 1.528 18.858 1.00 92.19 112 LEU A C 1
ATOM 845 O O . LEU A 1 112 ? -9.592 1.645 19.520 1.00 92.19 112 LEU A O 1
ATOM 849 N N . VAL A 1 113 ? -7.491 0.890 19.331 1.00 94.75 113 VAL A N 1
ATOM 850 C CA . VAL A 1 113 ? -7.431 0.278 20.673 1.00 94.75 113 VAL A CA 1
ATOM 851 C C . VAL A 1 113 ? -7.667 1.319 21.771 1.00 94.75 113 VAL A C 1
ATOM 853 O O . VAL A 1 113 ? -8.437 1.073 22.698 1.00 94.75 113 VAL A O 1
ATOM 856 N N . LYS A 1 114 ? -7.048 2.504 21.668 1.00 94.69 114 LYS A N 1
ATOM 857 C CA . LYS A 1 114 ? -7.278 3.606 22.618 1.00 94.69 114 LYS A CA 1
ATOM 858 C C . LYS A 1 114 ? -8.740 4.068 22.605 1.00 94.69 114 LYS A C 1
ATOM 860 O O . LYS A 1 114 ? -9.322 4.249 23.672 1.00 94.69 114 LYS A O 1
ATOM 865 N N . LYS A 1 115 ? -9.348 4.206 21.422 1.00 92.06 115 LYS A N 1
ATOM 866 C CA . LYS A 1 115 ? -10.769 4.566 21.268 1.00 92.06 115 LYS A CA 1
ATOM 867 C C . LYS A 1 115 ? -11.692 3.516 21.894 1.00 92.06 115 LYS A C 1
ATOM 869 O O . LYS A 1 115 ? -12.607 3.867 22.632 1.00 92.06 115 LYS A O 1
ATOM 874 N N . LEU A 1 116 ? -11.419 2.240 21.645 1.00 92.88 116 LEU A N 1
ATOM 875 C CA . LEU A 1 116 ? -12.206 1.097 22.107 1.00 92.88 116 LEU A CA 1
ATOM 876 C C . LEU A 1 116 ? -12.227 1.013 23.643 1.00 92.88 116 LEU A C 1
ATOM 878 O O . LEU A 1 116 ? -13.301 0.935 24.236 1.00 92.88 116 LEU A O 1
ATOM 882 N N . LYS A 1 117 ? -11.068 1.199 24.294 1.00 92.25 117 LYS A N 1
ATOM 883 C CA . LYS A 1 117 ? -10.967 1.323 25.763 1.00 92.25 117 LYS A CA 1
ATOM 884 C C . LYS A 1 117 ? -11.816 2.464 26.333 1.00 92.25 117 LYS A C 1
ATOM 886 O O . LYS A 1 117 ? -12.230 2.397 27.484 1.00 92.25 117 LYS A O 1
ATOM 891 N N . GLY A 1 118 ? -12.035 3.535 25.568 1.00 91.25 118 GLY A N 1
ATOM 892 C CA . GLY A 1 118 ? -12.918 4.637 25.955 1.00 91.25 118 GLY A CA 1
ATOM 893 C C . GLY A 1 118 ? -14.401 4.292 25.803 1.00 91.25 118 GLY A C 1
ATOM 894 O O . GLY A 1 118 ? -15.191 4.609 26.690 1.00 91.25 118 GLY A O 1
ATOM 895 N N . LEU A 1 119 ? -14.767 3.617 24.709 1.00 90.56 119 LEU A N 1
ATOM 896 C CA . LEU A 1 119 ? -16.148 3.226 24.406 1.00 90.56 119 LEU A CA 1
ATOM 897 C C . LEU A 1 119 ? -16.673 2.145 25.361 1.00 90.56 119 LEU A C 1
ATOM 899 O O . LEU A 1 119 ? -17.807 2.247 25.817 1.00 90.56 119 LEU A O 1
ATOM 903 N N . GLN A 1 120 ? -15.837 1.178 25.750 1.00 90.19 120 GLN A N 1
ATOM 904 C CA . GLN A 1 120 ? -16.214 0.103 26.680 1.00 90.19 120 GLN A CA 1
ATOM 905 C C . GLN A 1 120 ? -16.556 0.587 28.099 1.00 90.19 120 GLN A C 1
ATOM 907 O O . GLN A 1 120 ? -17.181 -0.142 28.861 1.00 90.19 120 GLN A O 1
ATOM 912 N N . LYS A 1 121 ? -16.197 1.823 28.471 1.00 90.12 121 LYS A N 1
ATOM 913 C CA . LYS A 1 121 ? -16.512 2.378 29.800 1.00 90.12 121 LYS A CA 1
ATOM 914 C C . LYS A 1 121 ? -17.993 2.711 29.989 1.00 90.12 121 LYS A C 1
ATOM 916 O O . LYS A 1 121 ? -18.406 2.975 31.114 1.00 90.12 121 LYS A O 1
ATOM 921 N N . LYS A 1 122 ? -18.780 2.782 28.911 1.00 90.12 122 LYS A N 1
ATOM 922 C CA . LYS A 1 122 ? -20.181 3.215 28.948 1.00 90.12 122 LYS A CA 1
ATOM 923 C C . LYS A 1 122 ? -21.055 2.225 28.187 1.00 90.12 122 LYS A C 1
ATOM 925 O O . LYS A 1 122 ? -20.886 2.047 26.984 1.00 90.12 122 LYS A O 1
ATOM 930 N N . ALA A 1 123 ? -22.053 1.665 28.867 1.00 82.31 123 ALA A N 1
ATOM 931 C CA . ALA A 1 123 ? -23.017 0.741 28.263 1.00 82.31 123 ALA A CA 1
ATOM 932 C C . ALA A 1 123 ? -23.826 1.371 27.106 1.00 82.31 123 ALA A C 1
ATOM 934 O O . ALA A 1 123 ? -24.288 0.669 26.217 1.00 82.31 123 ALA A O 1
ATOM 935 N N . SER A 1 124 ? -23.935 2.703 27.051 1.00 87.81 124 SER A N 1
ATOM 936 C CA . SER A 1 124 ? -24.589 3.423 25.948 1.00 87.81 124 SER A CA 1
ATOM 937 C C . SER A 1 124 ? -23.829 3.363 24.614 1.00 87.81 124 SER A C 1
ATOM 939 O O . SER A 1 124 ? -24.343 3.828 23.602 1.00 87.81 124 SER A O 1
ATOM 941 N N . PHE A 1 125 ? -22.590 2.860 24.597 1.00 90.62 125 PHE A N 1
ATOM 942 C CA . PHE A 1 125 ? -21.742 2.797 23.402 1.00 90.62 125 PHE A CA 1
ATOM 943 C C . PHE A 1 125 ? -21.431 1.368 22.948 1.00 90.62 125 PHE A C 1
ATOM 945 O O . PHE A 1 125 ? -20.498 1.177 22.170 1.00 90.62 125 PHE A O 1
ATOM 952 N N . VAL A 1 126 ? -22.207 0.372 23.386 1.00 89.94 126 VAL A N 1
ATOM 953 C CA . VAL A 1 126 ? -21.993 -1.047 23.040 1.00 89.94 126 VAL A CA 1
ATOM 954 C C . VAL A 1 126 ? -21.928 -1.266 21.524 1.00 89.94 126 VAL A C 1
ATOM 956 O O . VAL A 1 126 ? -20.971 -1.868 21.043 1.00 89.94 126 VAL A O 1
ATOM 959 N N . ASP A 1 127 ? -22.839 -0.679 20.745 1.00 89.81 127 ASP A N 1
ATOM 960 C CA . ASP A 1 127 ? -22.830 -0.824 19.278 1.00 89.81 127 ASP A CA 1
ATOM 961 C C . ASP A 1 127 ? -21.604 -0.163 18.620 1.00 89.81 127 ASP A C 1
ATOM 963 O O . ASP A 1 127 ? -21.036 -0.654 17.636 1.00 89.81 127 ASP A O 1
ATOM 967 N N . GLN A 1 128 ? -21.141 0.957 19.184 1.00 90.06 128 GLN A N 1
ATOM 968 C CA . GLN A 1 128 ? -19.929 1.635 18.719 1.00 90.06 128 GLN A CA 1
ATOM 969 C C . GLN A 1 128 ? -18.666 0.849 19.088 1.00 90.06 128 GLN A C 1
ATOM 971 O O . GLN A 1 128 ? -17.711 0.823 18.313 1.00 90.06 128 GLN A O 1
ATOM 976 N N . ALA A 1 129 ? -18.655 0.194 20.250 1.00 90.12 129 ALA A N 1
ATOM 977 C CA . ALA A 1 129 ? -17.574 -0.691 20.661 1.00 90.12 129 ALA A CA 1
ATOM 978 C C . ALA A 1 129 ? -17.514 -1.928 19.753 1.00 90.12 129 ALA A C 1
ATOM 980 O O . ALA A 1 129 ? -16.456 -2.209 19.197 1.00 90.12 129 ALA A O 1
ATOM 981 N N . ALA A 1 130 ? -18.653 -2.577 19.489 1.00 90.50 130 ALA A N 1
ATOM 982 C CA . ALA A 1 130 ? -18.739 -3.740 18.607 1.00 90.50 130 ALA A CA 1
ATOM 983 C C . ALA A 1 130 ? -18.314 -3.421 17.161 1.00 90.50 130 ALA A C 1
ATOM 985 O O . ALA A 1 130 ? -17.608 -4.198 16.517 1.00 90.50 130 ALA A O 1
ATOM 986 N N . SER A 1 131 ? -18.698 -2.256 16.631 1.00 88.94 131 SER A N 1
ATOM 987 C CA . SER A 1 131 ? -18.238 -1.820 15.303 1.00 88.94 131 SER A CA 1
ATOM 988 C C . SER A 1 131 ? -16.743 -1.479 15.272 1.00 88.94 131 SER A C 1
ATOM 990 O O . SER A 1 131 ? -16.066 -1.829 14.304 1.00 88.94 131 SER A O 1
ATOM 992 N N . ALA A 1 132 ? -16.203 -0.862 16.329 1.00 89.25 132 ALA A N 1
ATOM 993 C CA . ALA A 1 132 ? -14.767 -0.608 16.457 1.00 89.25 132 ALA A CA 1
ATOM 994 C C . ALA A 1 132 ? -13.949 -1.905 16.604 1.00 89.25 132 ALA A C 1
ATOM 996 O O . ALA A 1 132 ? -12.840 -1.986 16.083 1.00 89.25 132 ALA A O 1
ATOM 997 N N . GLU A 1 133 ? -14.488 -2.929 17.268 1.00 92.00 133 GLU A N 1
ATOM 998 C CA . GLU A 1 133 ? -13.886 -4.264 17.367 1.00 92.00 133 GLU A CA 1
ATOM 999 C C . GLU A 1 133 ? -13.822 -4.959 16.006 1.00 92.00 133 GLU A C 1
ATOM 1001 O O . GLU A 1 133 ? -12.758 -5.445 15.618 1.00 92.00 133 GLU A O 1
ATOM 1006 N N . LYS A 1 134 ? -14.920 -4.933 15.237 1.00 91.94 134 LYS A N 1
ATOM 1007 C CA . LYS A 1 134 ? -14.943 -5.446 13.857 1.00 91.94 134 LYS A CA 1
ATOM 1008 C C . LYS A 1 134 ? -13.901 -4.753 12.983 1.00 91.94 134 LYS A C 1
ATOM 1010 O O . LYS A 1 134 ? -13.142 -5.414 12.280 1.00 91.94 134 LYS A O 1
ATOM 1015 N N . GLU A 1 135 ? -13.811 -3.429 13.074 1.00 90.19 135 GLU A N 1
ATOM 1016 C CA . GLU A 1 135 ? -12.800 -2.666 12.342 1.00 90.19 135 GLU A CA 1
ATOM 1017 C C . GLU A 1 135 ? -11.369 -3.002 12.795 1.00 90.19 135 GLU A C 1
ATOM 1019 O O . GLU A 1 135 ? -10.466 -3.077 11.965 1.00 90.19 135 GLU A O 1
ATOM 1024 N N . LEU A 1 136 ? -11.141 -3.258 14.087 1.00 92.00 136 LEU A N 1
ATOM 1025 C CA . LEU A 1 136 ? -9.829 -3.650 14.604 1.00 92.00 136 LEU A CA 1
ATOM 1026 C C . LEU A 1 136 ? -9.396 -5.018 14.073 1.00 92.00 136 LEU A C 1
ATOM 1028 O O . LEU A 1 136 ? -8.224 -5.196 13.732 1.00 92.00 136 LEU A O 1
ATOM 1032 N N . LEU A 1 137 ? -10.321 -5.976 14.011 1.00 91.94 137 LEU A N 1
ATOM 1033 C CA . LEU A 1 137 ? -10.069 -7.294 13.429 1.00 91.94 137 LEU A CA 1
ATOM 1034 C C . LEU A 1 137 ? -9.727 -7.174 11.944 1.00 91.94 137 LEU A C 1
ATOM 1036 O O . LEU A 1 137 ? -8.705 -7.709 11.514 1.00 91.94 137 LEU A O 1
ATOM 1040 N N . ALA A 1 138 ? -10.503 -6.386 11.199 1.00 90.75 138 ALA A N 1
ATOM 1041 C CA . ALA A 1 138 ? -10.237 -6.121 9.792 1.00 90.75 138 ALA A CA 1
ATOM 1042 C C . ALA A 1 138 ? -8.880 -5.426 9.578 1.00 90.75 138 ALA A C 1
ATOM 1044 O O . ALA A 1 138 ? -8.097 -5.806 8.715 1.00 90.75 138 ALA A O 1
ATOM 1045 N N . LEU A 1 139 ? -8.527 -4.445 10.413 1.00 90.62 139 LEU A N 1
ATOM 1046 C CA . LEU A 1 139 ? -7.241 -3.756 10.314 1.00 90.62 139 LEU A CA 1
ATOM 1047 C C . LEU A 1 139 ? -6.060 -4.710 10.551 1.00 90.62 139 LEU A C 1
ATOM 1049 O O . LEU A 1 139 ? -5.016 -4.577 9.912 1.00 90.62 139 LEU A O 1
ATOM 1053 N N . LYS A 1 140 ? -6.217 -5.690 11.449 1.00 91.06 140 LYS A N 1
ATOM 1054 C CA . LYS A 1 140 ? -5.200 -6.714 11.724 1.00 91.06 140 LYS A CA 1
ATOM 1055 C C . LYS A 1 140 ? -5.029 -7.697 10.566 1.00 91.06 140 LYS A C 1
ATOM 1057 O O . LYS A 1 140 ? -3.880 -8.055 10.305 1.00 91.06 140 LYS A O 1
ATOM 1062 N N . SER A 1 141 ? -6.098 -8.065 9.860 1.00 90.56 141 SER A N 1
ATOM 1063 C CA . SER A 1 141 ? -6.039 -9.000 8.725 1.00 90.56 141 SER A CA 1
ATOM 1064 C C . SER A 1 141 ? -5.470 -8.390 7.440 1.00 90.56 141 SER A C 1
ATOM 1066 O O . SER A 1 141 ? -5.063 -9.132 6.553 1.00 90.56 141 SER A O 1
ATOM 1068 N N . ILE A 1 142 ? -5.374 -7.058 7.336 1.00 89.56 142 ILE A N 1
ATOM 1069 C CA . ILE A 1 142 ? -4.809 -6.406 6.146 1.00 89.56 142 ILE A CA 1
ATOM 1070 C C . ILE A 1 142 ? -3.345 -6.792 5.936 1.00 89.56 142 ILE A C 1
ATOM 1072 O O . ILE A 1 142 ? -2.488 -6.516 6.788 1.00 89.56 142 ILE A O 1
ATOM 1076 N N . ASP A 1 143 ? -3.053 -7.297 4.740 1.00 90.44 143 ASP A N 1
ATOM 1077 C CA . ASP A 1 143 ? -1.697 -7.403 4.225 1.00 90.44 143 ASP A CA 1
ATOM 1078 C C . ASP A 1 143 ? -1.188 -6.031 3.751 1.00 90.44 143 ASP A C 1
ATOM 1080 O O . ASP A 1 143 ? -1.533 -5.512 2.687 1.00 90.44 143 ASP A O 1
ATOM 1084 N N . THR A 1 144 ? -0.329 -5.427 4.571 1.00 90.50 144 THR A N 1
ATOM 1085 C CA . THR A 1 144 ? 0.302 -4.137 4.268 1.00 90.50 144 THR A CA 1
ATOM 1086 C C . THR A 1 144 ? 1.276 -4.194 3.097 1.00 90.50 144 THR A C 1
ATOM 1088 O O . THR A 1 144 ? 1.530 -3.157 2.488 1.00 90.50 144 THR A O 1
ATOM 1091 N N . ALA A 1 145 ? 1.847 -5.364 2.796 1.00 89.50 145 ALA A N 1
ATOM 1092 C CA . ALA A 1 145 ? 2.797 -5.518 1.705 1.00 89.50 145 ALA A CA 1
ATOM 1093 C C . ALA A 1 145 ? 2.083 -5.417 0.355 1.00 89.50 145 ALA A C 1
ATOM 1095 O O . ALA A 1 145 ? 2.475 -4.597 -0.479 1.00 89.50 145 ALA A O 1
ATOM 1096 N N . LEU A 1 146 ? 0.985 -6.161 0.197 1.00 89.25 146 LEU A N 1
ATOM 1097 C CA . LEU A 1 146 ? 0.116 -6.069 -0.975 1.00 89.25 146 LEU A CA 1
ATOM 1098 C C . LEU A 1 146 ? -0.486 -4.671 -1.123 1.00 89.25 146 LEU A C 1
ATOM 1100 O O . LEU A 1 146 ? -0.467 -4.102 -2.212 1.00 89.25 146 LEU A O 1
ATOM 1104 N N . LEU A 1 147 ? -0.963 -4.075 -0.027 1.00 89.25 147 LEU A N 1
ATOM 1105 C CA . LEU A 1 147 ? -1.566 -2.742 -0.066 1.00 89.25 147 LEU A CA 1
ATOM 1106 C C . LEU A 1 147 ? -0.575 -1.660 -0.529 1.00 89.25 147 LEU A C 1
ATOM 1108 O O . LEU A 1 147 ? -0.917 -0.815 -1.356 1.00 89.25 147 LEU A O 1
ATOM 1112 N N . ALA A 1 148 ? 0.660 -1.699 -0.019 1.00 90.69 148 ALA A N 1
ATOM 1113 C CA . ALA A 1 148 ? 1.725 -0.787 -0.429 1.00 90.69 148 ALA A CA 1
ATOM 1114 C C . ALA A 1 148 ? 2.109 -0.982 -1.903 1.00 90.69 148 ALA A C 1
ATOM 1116 O O . ALA A 1 148 ? 2.253 -0.001 -2.634 1.00 90.69 148 ALA A O 1
ATOM 1117 N N . GLY A 1 149 ? 2.229 -2.240 -2.341 1.00 91.25 149 GLY A N 1
ATOM 1118 C CA . GLY A 1 149 ? 2.510 -2.573 -3.733 1.00 91.25 149 GLY A CA 1
ATOM 1119 C C . GLY A 1 149 ? 1.437 -2.034 -4.676 1.00 91.25 149 GLY A C 1
ATOM 1120 O O . GLY A 1 149 ? 1.763 -1.365 -5.654 1.00 91.25 149 GLY A O 1
ATOM 1121 N N . ARG A 1 150 ? 0.153 -2.221 -4.346 1.00 89.81 150 ARG A N 1
ATOM 1122 C CA . ARG A 1 150 ? -0.967 -1.725 -5.167 1.00 89.81 150 ARG A CA 1
ATOM 1123 C C . ARG A 1 150 ? -0.975 -0.209 -5.279 1.00 89.81 150 ARG A C 1
ATOM 1125 O O . ARG A 1 150 ? -1.238 0.328 -6.354 1.00 89.81 150 ARG A O 1
ATOM 1132 N N . ALA A 1 151 ? -0.670 0.489 -4.186 1.00 90.06 151 ALA A N 1
ATOM 1133 C CA . ALA A 1 151 ? -0.569 1.943 -4.200 1.00 90.06 151 ALA A CA 1
ATOM 1134 C C . ALA A 1 151 ? 0.543 2.425 -5.150 1.00 90.06 151 ALA A C 1
ATOM 1136 O O . ALA A 1 151 ? 0.331 3.387 -5.892 1.00 90.06 151 ALA A O 1
ATOM 1137 N N . LEU A 1 152 ? 1.690 1.736 -5.170 1.00 90.69 152 LEU A N 1
ATOM 1138 C CA . LEU A 1 152 ? 2.787 2.023 -6.095 1.00 90.69 152 LEU A CA 1
ATOM 1139 C C . LEU A 1 152 ? 2.401 1.720 -7.547 1.00 90.69 152 LEU A C 1
ATOM 1141 O O . LEU A 1 152 ? 2.506 2.606 -8.394 1.00 90.69 152 LEU A O 1
ATOM 1145 N N . VAL A 1 153 ? 1.890 0.518 -7.825 1.00 90.62 153 VAL A N 1
ATOM 1146 C CA . VAL A 1 153 ? 1.466 0.106 -9.173 1.00 90.62 153 VAL A CA 1
ATOM 1147 C C . VAL A 1 153 ? 0.418 1.066 -9.726 1.00 90.62 153 VAL A C 1
ATOM 1149 O O . VAL A 1 153 ? 0.565 1.554 -10.839 1.00 90.62 153 VAL A O 1
ATOM 1152 N N . THR A 1 154 ? -0.573 1.466 -8.924 1.00 89.69 154 THR A N 1
ATOM 1153 C CA . THR A 1 154 ? -1.593 2.441 -9.348 1.00 89.69 154 THR A CA 1
ATOM 1154 C C . THR A 1 154 ? -0.978 3.780 -9.769 1.00 89.69 154 THR A C 1
ATOM 1156 O O . THR A 1 154 ? -1.481 4.429 -10.687 1.00 89.69 154 THR A O 1
ATOM 1159 N N . LYS A 1 155 ? 0.106 4.228 -9.120 1.00 89.38 155 LYS A N 1
ATOM 1160 C CA . LYS A 1 155 ? 0.831 5.431 -9.554 1.00 89.38 155 LYS A CA 1
ATOM 1161 C C . LYS A 1 155 ? 1.618 5.199 -10.834 1.00 89.38 155 LYS A C 1
ATOM 1163 O O . LYS A 1 155 ? 1.566 6.062 -11.701 1.00 89.38 155 LYS A O 1
ATOM 1168 N N . MET A 1 156 ? 2.289 4.060 -10.969 1.00 89.81 156 MET A N 1
ATOM 1169 C CA . MET A 1 156 ? 3.047 3.718 -12.174 1.00 89.81 156 MET A CA 1
ATOM 1170 C C . MET A 1 156 ? 2.133 3.587 -13.403 1.00 89.81 156 MET A C 1
ATOM 1172 O O . MET A 1 156 ? 2.456 4.137 -14.449 1.00 89.81 156 MET A O 1
ATOM 1176 N N . VAL A 1 157 ? 0.947 2.986 -13.256 1.00 89.75 157 VAL A N 1
ATOM 1177 C CA . VAL A 1 157 ? -0.090 2.943 -14.305 1.00 89.75 157 VAL A CA 1
ATOM 1178 C C . VAL A 1 157 ? -0.565 4.354 -14.664 1.00 89.75 157 VAL A C 1
ATOM 1180 O O . VAL A 1 157 ? -0.647 4.712 -15.835 1.00 89.75 157 VAL A O 1
ATOM 1183 N N . LYS A 1 158 ? -0.826 5.213 -13.667 1.00 89.12 158 LYS A N 1
ATOM 1184 C CA . LYS A 1 158 ? -1.207 6.619 -13.913 1.00 89.12 158 LYS A CA 1
ATOM 1185 C C . LYS A 1 158 ? -0.104 7.429 -14.596 1.00 89.12 158 LYS A C 1
ATOM 1187 O O . LYS A 1 158 ? -0.416 8.336 -15.360 1.00 89.12 158 LYS A O 1
ATOM 1192 N N . ALA A 1 159 ? 1.154 7.099 -14.327 1.00 88.31 159 ALA A N 1
ATOM 1193 C CA . ALA A 1 159 ? 2.322 7.687 -14.968 1.00 88.31 159 ALA A CA 1
ATOM 1194 C C . ALA A 1 159 ? 2.637 7.065 -16.342 1.00 88.31 159 ALA A C 1
ATOM 1196 O O . ALA A 1 159 ? 3.645 7.429 -16.935 1.00 88.31 159 ALA A O 1
ATOM 1197 N N . LYS A 1 160 ? 1.794 6.146 -16.847 1.00 87.50 160 LYS A N 1
ATOM 1198 C CA . LYS A 1 160 ? 1.995 5.406 -18.106 1.00 87.50 160 LYS A CA 1
ATOM 1199 C C . LYS A 1 160 ? 3.298 4.590 -18.143 1.00 87.50 160 LYS A C 1
ATOM 1201 O O . LYS A 1 160 ? 3.819 4.302 -19.209 1.00 87.50 160 LYS A O 1
ATOM 1206 N N . LEU A 1 161 ? 3.825 4.216 -16.974 1.00 87.69 161 LEU A N 1
ATOM 1207 C CA . LEU A 1 161 ? 5.016 3.366 -16.842 1.00 87.69 161 LEU A CA 1
ATOM 1208 C C . LEU A 1 161 ? 4.671 1.872 -16.864 1.00 87.69 161 LEU A C 1
ATOM 1210 O O . LEU A 1 161 ? 5.551 1.043 -17.076 1.00 87.69 161 LEU A O 1
ATOM 1214 N N . LEU A 1 162 ? 3.407 1.539 -16.599 1.00 88.56 162 LEU A N 1
ATOM 1215 C CA . LEU A 1 162 ? 2.855 0.188 -16.621 1.00 88.56 162 LEU A CA 1
ATOM 1216 C C . LEU A 1 162 ? 1.517 0.198 -17.375 1.00 88.56 162 LEU A C 1
ATOM 1218 O O . LEU A 1 162 ? 0.814 1.215 -17.311 1.00 88.56 162 LEU A O 1
ATOM 1222 N N . PRO A 1 163 ? 1.144 -0.920 -18.021 1.00 87.62 163 PRO A N 1
ATOM 1223 C CA . PRO A 1 163 ? -0.140 -1.055 -18.698 1.00 87.62 163 PRO A CA 1
ATOM 1224 C C . PRO A 1 163 ? -1.292 -0.984 -17.700 1.00 87.62 163 PRO A C 1
ATOM 1226 O O . PRO A 1 163 ? -1.134 -1.257 -16.502 1.00 87.62 163 PRO A O 1
ATOM 1229 N N . ARG A 1 164 ? -2.490 -0.648 -18.184 1.00 87.19 164 ARG A N 1
ATOM 1230 C CA . ARG A 1 164 ? -3.686 -0.758 -17.343 1.00 87.19 164 ARG A CA 1
ATOM 1231 C C . ARG A 1 164 ? -3.938 -2.227 -16.991 1.00 87.19 164 ARG A C 1
ATOM 1233 O O . ARG A 1 164 ? -3.588 -3.105 -17.774 1.00 87.19 164 ARG A O 1
ATOM 1240 N N . PRO A 1 165 ? -4.618 -2.522 -15.869 1.00 83.50 165 PRO A N 1
ATOM 1241 C CA . PRO A 1 165 ? -4.945 -3.903 -15.507 1.00 83.50 165 PRO A CA 1
ATOM 1242 C C . PRO A 1 165 ? -5.683 -4.680 -16.611 1.00 83.50 165 PRO A C 1
ATOM 1244 O O . PRO A 1 165 ? -5.446 -5.867 -16.775 1.00 83.50 165 PRO A O 1
ATOM 1247 N N . SER A 1 166 ? -6.525 -4.007 -17.405 1.00 82.94 166 SER A N 1
ATOM 1248 C CA . SER A 1 166 ? -7.235 -4.589 -18.557 1.00 82.94 166 SER A CA 1
ATOM 1249 C C . SER A 1 166 ? -6.343 -4.905 -19.762 1.00 82.94 166 SER A C 1
ATOM 1251 O O . SER A 1 166 ? -6.745 -5.658 -20.638 1.00 82.94 166 SER A O 1
ATOM 1253 N N . GLU A 1 167 ? -5.162 -4.299 -19.832 1.00 83.06 167 GLU A N 1
ATOM 1254 C CA . GLU A 1 167 ? -4.203 -4.421 -20.936 1.00 83.06 167 GLU A CA 1
ATOM 1255 C C . GLU A 1 167 ? -3.010 -5.305 -20.546 1.00 83.06 167 GLU A C 1
ATOM 1257 O O . GLU A 1 167 ? -2.202 -5.654 -21.396 1.00 83.06 167 GLU A O 1
ATOM 1262 N N . LEU A 1 168 ? -2.899 -5.688 -19.268 1.00 82.88 168 LEU A N 1
ATOM 1263 C CA . LEU A 1 168 ? -1.731 -6.357 -18.693 1.00 82.88 168 LEU A CA 1
ATOM 1264 C C . LEU A 1 168 ? -1.368 -7.676 -19.396 1.00 82.88 168 LEU A C 1
ATOM 1266 O O . LEU A 1 168 ? -0.186 -8.004 -19.481 1.00 82.88 168 LEU A O 1
ATOM 1270 N N . GLU A 1 169 ? -2.364 -8.419 -19.886 1.00 79.31 169 GLU A N 1
ATOM 1271 C CA . GLU A 1 169 ? -2.165 -9.698 -20.587 1.00 79.31 169 GLU A CA 1
ATOM 1272 C C . GLU A 1 169 ? -1.624 -9.528 -22.013 1.00 79.31 169 GLU A C 1
ATOM 1274 O O . GLU A 1 169 ? -0.933 -10.415 -22.502 1.00 79.31 169 GLU A O 1
ATOM 1279 N N . ASN A 1 170 ? -1.891 -8.384 -22.651 1.00 78.31 170 ASN A N 1
ATOM 1280 C CA . ASN A 1 170 ? -1.480 -8.083 -24.028 1.00 78.31 170 ASN A CA 1
ATOM 1281 C C . ASN A 1 170 ? -0.326 -7.070 -24.090 1.00 78.31 170 ASN A C 1
ATOM 1283 O O . ASN A 1 170 ? 0.026 -6.601 -25.167 1.00 78.31 170 ASN A O 1
ATOM 1287 N N . ALA A 1 171 ? 0.206 -6.666 -22.935 1.00 79.00 171 ALA A N 1
ATOM 1288 C CA . ALA A 1 171 ? 1.218 -5.630 -22.848 1.00 79.00 171 ALA A CA 1
ATOM 1289 C C . ALA A 1 171 ? 2.616 -6.206 -23.080 1.00 79.00 171 ALA A C 1
ATOM 1291 O O . ALA A 1 171 ? 3.109 -7.023 -22.293 1.00 79.00 171 ALA A O 1
ATOM 1292 N N . ASP A 1 172 ? 3.276 -5.697 -24.115 1.00 72.19 172 ASP A N 1
ATOM 1293 C CA . ASP A 1 172 ? 4.629 -6.091 -24.475 1.00 72.19 172 ASP A CA 1
ATOM 1294 C C . ASP A 1 172 ? 5.686 -5.259 -23.732 1.00 72.19 172 ASP A C 1
ATOM 1296 O O . ASP A 1 172 ? 5.498 -4.084 -23.395 1.00 72.19 172 ASP A O 1
ATOM 1300 N N . GLY A 1 173 ? 6.845 -5.876 -23.481 1.00 66.19 173 GLY A N 1
ATOM 1301 C CA . GLY A 1 173 ? 7.979 -5.230 -22.805 1.00 66.19 173 GLY A CA 1
ATOM 1302 C C . GLY A 1 173 ? 8.603 -4.067 -23.591 1.00 66.19 173 GLY A C 1
ATOM 1303 O O . GLY A 1 173 ? 9.288 -3.236 -22.998 1.00 66.19 173 GLY A O 1
ATOM 1304 N N . GLU A 1 174 ? 8.329 -3.989 -24.896 1.00 69.44 174 GLU A N 1
ATOM 1305 C CA . GLU A 1 174 ? 8.741 -2.915 -25.815 1.00 69.44 174 GLU A CA 1
ATOM 1306 C C . GLU A 1 174 ? 8.023 -1.583 -25.523 1.00 69.44 174 GLU A C 1
ATOM 1308 O O . GLU A 1 174 ? 8.604 -0.503 -25.669 1.00 69.44 174 GLU A O 1
ATOM 1313 N N . GLU A 1 175 ? 6.758 -1.657 -25.094 1.00 77.75 175 GLU A N 1
ATOM 1314 C CA . GLU A 1 175 ? 5.925 -0.493 -24.771 1.00 77.75 175 GLU A CA 1
ATOM 1315 C C . GLU A 1 175 ? 6.112 -0.066 -23.308 1.00 77.75 175 GLU A C 1
ATOM 1317 O O . GLU A 1 175 ? 6.188 1.124 -22.997 1.00 77.75 175 GLU A O 1
ATOM 1322 N N . TYR A 1 176 ? 6.265 -1.039 -22.404 1.00 83.75 176 TYR A N 1
ATOM 1323 C CA . TYR A 1 176 ? 6.377 -0.800 -20.966 1.00 83.75 176 TYR A CA 1
ATOM 1324 C C . TYR A 1 176 ? 7.692 -1.331 -20.400 1.00 83.75 176 TYR A C 1
ATOM 1326 O O . TYR A 1 176 ? 7.757 -2.424 -19.834 1.00 83.75 176 TYR A O 1
ATOM 1334 N N . LEU A 1 177 ? 8.733 -0.498 -20.442 1.00 82.25 177 LEU A N 1
ATOM 1335 C CA . LEU A 1 177 ? 10.077 -0.859 -19.972 1.00 82.25 177 LEU A CA 1
ATOM 1336 C C . LEU A 1 177 ? 10.112 -1.360 -18.512 1.00 82.25 177 LEU A C 1
ATOM 1338 O O . LEU A 1 177 ? 10.911 -2.223 -18.151 1.00 82.25 177 LEU A O 1
ATOM 1342 N N . TYR A 1 178 ? 9.243 -0.825 -17.650 1.00 86.44 178 TYR A N 1
ATOM 1343 C CA . TYR A 1 178 ? 9.185 -1.207 -16.236 1.00 86.44 178 TYR A CA 1
ATOM 1344 C C . TYR A 1 178 ? 8.396 -2.489 -15.970 1.00 86.44 178 TYR A C 1
ATOM 1346 O O . TYR A 1 178 ? 8.474 -3.011 -14.858 1.00 86.44 178 TYR A O 1
ATOM 1354 N N . LEU A 1 179 ? 7.665 -3.022 -16.952 1.00 88.00 179 LEU A N 1
ATOM 1355 C CA . LEU A 1 179 ? 6.784 -4.170 -16.754 1.00 88.00 179 LEU A CA 1
ATOM 1356 C C . LEU A 1 179 ? 7.558 -5.404 -16.290 1.00 88.00 179 LEU A C 1
ATOM 1358 O O . LEU A 1 179 ? 7.195 -6.004 -15.279 1.00 88.00 179 LEU A O 1
ATOM 1362 N N . GLN A 1 180 ? 8.655 -5.742 -16.973 1.00 87.12 180 GLN A N 1
ATOM 1363 C CA . GLN A 1 180 ? 9.471 -6.893 -16.586 1.00 87.12 180 GLN A CA 1
ATOM 1364 C C . GLN A 1 180 ? 10.139 -6.673 -15.223 1.00 87.12 180 GLN A C 1
ATOM 1366 O O . GLN A 1 180 ? 10.108 -7.555 -14.375 1.00 87.12 180 GLN A O 1
ATOM 1371 N N . MET A 1 181 ? 10.648 -5.464 -14.959 1.00 88.62 181 MET A N 1
ATOM 1372 C CA . MET A 1 181 ? 11.265 -5.136 -13.667 1.00 88.62 181 MET A CA 1
ATOM 1373 C C . MET A 1 181 ? 10.286 -5.285 -12.497 1.00 88.62 181 MET A C 1
ATOM 1375 O O . MET A 1 181 ? 10.673 -5.754 -11.434 1.00 88.62 181 MET A O 1
ATOM 1379 N N . VAL A 1 182 ? 9.019 -4.904 -12.679 1.00 89.81 182 VAL A N 1
ATOM 1380 C CA . VAL A 1 182 ? 7.984 -5.038 -11.645 1.00 89.81 182 VAL A CA 1
ATOM 1381 C C . VAL A 1 182 ? 7.545 -6.495 -11.465 1.00 89.81 182 VAL A C 1
ATOM 1383 O O . VAL A 1 182 ? 7.258 -6.891 -10.336 1.00 89.81 182 VAL A O 1
ATOM 1386 N N . LYS A 1 183 ? 7.518 -7.294 -12.542 1.00 87.75 183 LYS A N 1
ATOM 1387 C CA . LYS A 1 183 ? 7.250 -8.742 -12.479 1.00 87.75 183 LYS A CA 1
ATOM 1388 C C . LYS A 1 183 ? 8.356 -9.492 -11.727 1.00 87.75 183 LYS A C 1
ATOM 1390 O O . LYS A 1 183 ? 8.031 -10.347 -10.908 1.00 87.75 183 LYS A O 1
ATOM 1395 N N . ASP A 1 184 ? 9.616 -9.139 -11.979 1.00 86.38 184 ASP A N 1
ATOM 1396 C CA . ASP A 1 184 ? 10.795 -9.745 -11.345 1.00 86.38 184 ASP A CA 1
ATOM 1397 C C . ASP A 1 184 ? 10.973 -9.304 -9.880 1.00 86.38 184 ASP A C 1
ATOM 1399 O O . ASP A 1 184 ? 11.598 -10.000 -9.084 1.00 86.38 184 ASP A O 1
ATOM 1403 N N . GLU A 1 185 ? 10.458 -8.128 -9.514 1.00 89.00 185 GLU A N 1
ATOM 1404 C CA . GLU A 1 185 ? 10.619 -7.571 -8.174 1.00 89.00 185 GLU A CA 1
ATOM 1405 C C . GLU A 1 185 ? 9.813 -8.370 -7.139 1.00 89.00 185 GLU A C 1
ATOM 1407 O O . GLU A 1 185 ? 8.581 -8.306 -7.102 1.00 89.00 185 GLU A O 1
ATOM 1412 N N . GLU A 1 186 ? 10.511 -9.031 -6.213 1.00 84.56 186 GLU A N 1
ATOM 1413 C CA . GLU A 1 186 ? 9.931 -9.849 -5.133 1.00 84.56 186 GLU A CA 1
ATOM 1414 C C . GLU A 1 186 ? 8.892 -9.095 -4.285 1.00 84.56 186 GLU A C 1
ATOM 1416 O O . GLU A 1 186 ? 7.981 -9.677 -3.688 1.00 84.56 186 GLU A O 1
ATOM 1421 N N . LEU A 1 187 ? 9.026 -7.767 -4.198 1.00 84.62 187 LEU A N 1
ATOM 1422 C CA . LEU A 1 187 ? 8.144 -6.923 -3.403 1.00 84.62 187 LEU A CA 1
ATOM 1423 C C . LEU A 1 187 ? 6.868 -6.462 -4.142 1.00 84.62 187 LEU A C 1
ATOM 1425 O O . LEU A 1 187 ? 5.980 -5.877 -3.506 1.00 84.62 187 LEU A O 1
ATOM 1429 N N . LEU A 1 188 ? 6.752 -6.689 -5.448 1.00 81.88 188 LEU A N 1
ATOM 1430 C CA . LEU A 1 188 ? 5.593 -6.302 -6.256 1.00 81.88 188 LEU A CA 1
ATOM 1431 C C . LEU A 1 188 ? 5.030 -7.539 -6.951 1.00 81.88 188 LEU A C 1
ATOM 1433 O O . LEU A 1 188 ? 3.949 -7.994 -6.584 1.00 81.88 188 LEU A O 1
ATOM 1437 N N . GLY A 1 189 ? 5.793 -8.132 -7.863 1.00 82.06 189 GLY A N 1
ATOM 1438 C CA . GLY A 1 189 ? 5.453 -9.382 -8.524 1.00 82.06 189 GLY A CA 1
ATOM 1439 C C . GLY A 1 189 ? 4.099 -9.376 -9.241 1.00 82.06 189 GLY A C 1
ATOM 1440 O O . GLY A 1 189 ? 3.359 -8.390 -9.304 1.00 82.06 189 GLY A O 1
ATOM 1441 N N . VAL A 1 190 ? 3.741 -10.540 -9.777 1.00 79.38 190 VAL A N 1
ATOM 1442 C CA . VAL A 1 190 ? 2.511 -10.727 -10.565 1.00 79.38 190 VAL A CA 1
ATOM 1443 C C . VAL A 1 190 ? 1.245 -10.573 -9.712 1.00 79.38 190 VAL A C 1
ATOM 1445 O O . VAL A 1 190 ? 0.226 -10.082 -10.195 1.00 79.38 190 VAL A O 1
ATOM 1448 N N . VAL A 1 191 ? 1.313 -10.918 -8.422 1.00 80.75 191 VAL A N 1
ATOM 1449 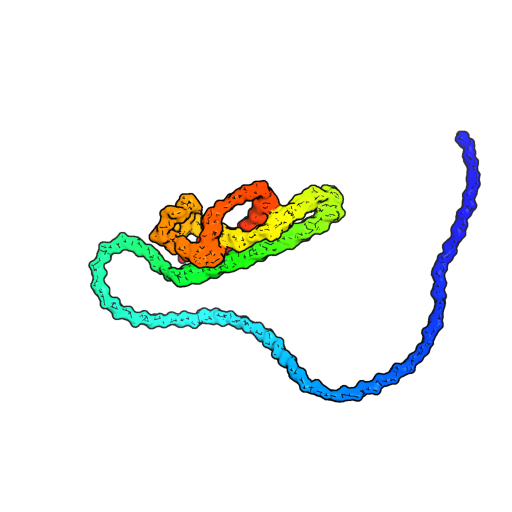C CA . VAL A 1 191 ? 0.168 -10.855 -7.495 1.00 80.75 191 VAL A CA 1
ATOM 1450 C C . VAL A 1 191 ? -0.323 -9.419 -7.293 1.00 80.75 191 VAL A C 1
ATOM 1452 O O . VAL A 1 191 ? -1.526 -9.174 -7.243 1.00 80.75 191 VAL A O 1
ATOM 1455 N N . VAL A 1 192 ? 0.586 -8.445 -7.203 1.00 84.88 192 VAL A N 1
ATOM 1456 C CA . VAL A 1 192 ? 0.207 -7.031 -7.052 1.00 84.88 192 VAL A CA 1
ATOM 1457 C C . VAL A 1 192 ? -0.314 -6.444 -8.366 1.00 84.88 192 VAL A C 1
ATOM 1459 O O . VAL A 1 192 ? -1.145 -5.538 -8.327 1.00 84.88 192 VAL A O 1
ATOM 1462 N N . LEU A 1 193 ? 0.157 -6.953 -9.509 1.00 81.38 193 LEU A N 1
ATOM 1463 C CA . LEU A 1 193 ? -0.268 -6.513 -10.839 1.00 81.38 193 LEU A CA 1
ATOM 1464 C C . LEU A 1 193 ? -1.663 -7.030 -11.225 1.00 81.38 193 LEU A C 1
ATOM 1466 O O . LEU A 1 193 ? -2.418 -6.300 -11.861 1.00 81.38 193 LEU A O 1
ATOM 1470 N N . SER A 1 194 ? -1.993 -8.267 -10.843 1.00 72.00 194 SER A N 1
ATOM 1471 C CA . SER A 1 194 ? -3.163 -8.989 -11.372 1.00 72.00 194 SER A CA 1
ATOM 1472 C C . SER A 1 194 ? -4.419 -8.866 -10.514 1.00 72.00 194 SER A C 1
ATOM 1474 O O . SER A 1 194 ? -5.512 -9.125 -11.004 1.00 72.00 194 SER A O 1
ATOM 1476 N N . ASP A 1 195 ? -4.294 -8.507 -9.233 1.00 64.56 195 ASP A N 1
ATOM 1477 C CA . ASP A 1 195 ? -5.448 -8.519 -8.336 1.00 64.56 195 ASP A CA 1
ATOM 1478 C C . ASP A 1 195 ? -6.233 -7.195 -8.425 1.00 64.56 195 ASP A C 1
ATOM 1480 O O . ASP A 1 195 ? -5.721 -6.147 -7.991 1.00 64.56 195 ASP A O 1
ATOM 1484 N N . PRO A 1 196 ? -7.470 -7.193 -8.966 1.00 57.41 196 PRO A N 1
ATOM 1485 C CA . PRO A 1 196 ? -8.318 -6.017 -8.906 1.00 57.41 196 PRO A CA 1
ATOM 1486 C C . PRO A 1 196 ? -8.517 -5.605 -7.443 1.00 57.41 196 PRO A C 1
ATOM 1488 O O . PRO A 1 196 ? -8.474 -6.407 -6.510 1.00 57.41 196 PRO A O 1
ATOM 1491 N N . VAL A 1 197 ? -8.729 -4.311 -7.198 1.00 57.78 197 VAL A N 1
ATOM 1492 C CA . VAL A 1 197 ? -9.188 -3.848 -5.882 1.00 57.78 197 VAL A CA 1
ATOM 1493 C C . VAL A 1 197 ? -10.620 -4.356 -5.715 1.00 57.78 197 VAL A C 1
ATOM 1495 O O . VAL A 1 197 ? -11.573 -3.636 -5.997 1.00 57.78 197 VAL A O 1
ATOM 1498 N N . ALA A 1 198 ? -10.768 -5.627 -5.345 1.00 51.16 198 ALA A N 1
ATOM 1499 C CA . ALA A 1 198 ? -12.052 -6.219 -5.050 1.00 51.16 198 ALA A CA 1
ATOM 1500 C C . ALA A 1 198 ? -12.671 -5.419 -3.903 1.00 51.16 198 ALA A C 1
ATOM 1502 O O . ALA A 1 198 ? -12.054 -5.212 -2.852 1.00 51.16 198 ALA A O 1
ATOM 1503 N N . ALA A 1 199 ? -13.881 -4.923 -4.140 1.00 57.69 199 ALA A N 1
ATOM 1504 C CA . ALA A 1 199 ? -14.769 -4.525 -3.068 1.00 57.69 199 ALA A CA 1
ATOM 1505 C C . ALA A 1 199 ? -15.104 -5.816 -2.315 1.00 57.69 199 ALA A C 1
ATOM 1507 O O . ALA A 1 199 ? -15.966 -6.577 -2.747 1.00 57.69 199 ALA A O 1
ATOM 1508 N N . ASP A 1 200 ? -14.364 -6.115 -1.245 1.00 56.41 200 ASP A N 1
ATOM 1509 C CA . ASP A 1 200 ? -14.453 -7.385 -0.506 1.00 56.41 200 ASP A CA 1
ATOM 1510 C C . ASP A 1 200 ? -15.827 -7.602 0.168 1.00 56.41 200 ASP A C 1
ATOM 1512 O O . ASP A 1 200 ? -15.999 -8.535 0.950 1.00 56.41 200 ASP A O 1
ATOM 1516 N N . GLY A 1 201 ? -16.813 -6.723 -0.062 1.00 64.81 201 GLY A N 1
ATOM 1517 C CA . GLY A 1 201 ? -18.153 -6.753 0.533 1.00 64.81 201 GLY A CA 1
ATOM 1518 C C . GLY A 1 201 ? -18.165 -6.435 2.034 1.00 64.81 201 GLY A C 1
ATOM 1519 O O . GLY A 1 201 ? -19.175 -5.975 2.575 1.00 64.81 201 GLY A O 1
ATOM 1520 N N . ASP A 1 202 ? -17.030 -6.613 2.710 1.00 79.69 202 ASP A N 1
ATOM 1521 C CA . ASP A 1 202 ? -16.812 -6.247 4.097 1.00 79.69 202 ASP A CA 1
ATOM 1522 C C . ASP A 1 202 ? -16.467 -4.757 4.223 1.00 79.69 202 ASP A C 1
ATOM 1524 O O . ASP A 1 202 ? -15.321 -4.313 4.103 1.00 79.69 202 ASP A O 1
ATOM 1528 N N . LYS A 1 203 ? -17.497 -3.973 4.556 1.00 82.69 203 LYS A N 1
ATOM 1529 C CA . LYS A 1 203 ? -17.398 -2.532 4.828 1.00 82.69 203 LYS A CA 1
ATOM 1530 C C . LYS A 1 203 ? -16.348 -2.190 5.893 1.00 82.69 203 LYS A C 1
ATOM 1532 O O . LYS A 1 203 ? -15.825 -1.075 5.883 1.00 82.69 203 LYS A O 1
ATOM 1537 N N . ALA A 1 204 ? -16.070 -3.079 6.852 1.00 82.88 204 ALA A N 1
ATOM 1538 C CA . ALA A 1 204 ? -15.054 -2.834 7.876 1.00 82.88 204 ALA A CA 1
ATOM 1539 C C . ALA A 1 204 ? -13.643 -2.943 7.286 1.00 82.88 204 ALA A C 1
ATOM 1541 O O . ALA A 1 204 ? -12.789 -2.100 7.567 1.00 82.88 204 ALA A O 1
ATOM 1542 N N . LEU A 1 205 ? -13.427 -3.929 6.420 1.00 82.94 205 LEU A N 1
ATOM 1543 C CA . LEU A 1 205 ? -12.171 -4.149 5.717 1.00 82.94 205 LEU A CA 1
ATOM 1544 C C . LEU A 1 205 ? -11.901 -3.056 4.681 1.00 82.94 205 LEU A C 1
ATOM 1546 O O . LEU A 1 205 ? -10.793 -2.519 4.649 1.00 82.94 205 LEU A O 1
ATOM 1550 N N . GLU A 1 206 ? -12.911 -2.631 3.921 1.00 85.19 206 GLU A N 1
ATOM 1551 C CA . GLU A 1 206 ? -12.789 -1.492 3.003 1.00 85.19 206 GLU A CA 1
ATOM 1552 C C . GLU A 1 206 ? -12.404 -0.204 3.735 1.00 85.19 206 GLU A C 1
ATOM 1554 O O . GLU A 1 206 ? -11.471 0.491 3.330 1.00 85.19 206 GLU A O 1
ATOM 1559 N N . ARG A 1 207 ? -13.064 0.101 4.861 1.00 84.44 207 ARG A N 1
ATOM 1560 C CA . ARG A 1 207 ? -12.724 1.269 5.688 1.00 84.44 207 ARG A CA 1
ATOM 1561 C C . ARG A 1 207 ? -11.318 1.172 6.267 1.00 84.44 207 ARG A C 1
ATOM 1563 O O . ARG A 1 207 ? -10.592 2.166 6.263 1.00 84.44 207 ARG A O 1
ATOM 1570 N N . ALA A 1 208 ? -10.917 -0.004 6.739 1.00 85.06 208 ALA A N 1
ATOM 1571 C CA . ALA A 1 208 ? -9.583 -0.223 7.278 1.00 85.06 208 ALA A CA 1
ATOM 1572 C C . ALA A 1 208 ? -8.497 -0.065 6.194 1.00 85.06 208 ALA A C 1
ATOM 1574 O O . ALA A 1 208 ? -7.496 0.618 6.428 1.00 85.06 208 ALA A O 1
ATOM 1575 N N . LYS A 1 209 ? -8.717 -0.603 4.983 1.00 85.50 209 LYS A N 1
ATOM 1576 C CA . LYS A 1 209 ? -7.847 -0.379 3.815 1.00 85.50 209 LYS A CA 1
ATOM 1577 C C . LYS A 1 209 ? -7.779 1.106 3.470 1.00 85.50 209 LYS A C 1
ATOM 1579 O O . LYS A 1 209 ? -6.678 1.650 3.372 1.00 85.50 209 LYS A O 1
ATOM 1584 N N . ALA A 1 210 ? -8.936 1.768 3.381 1.00 86.62 210 ALA A N 1
ATOM 1585 C CA . ALA A 1 210 ? -9.041 3.190 3.079 1.00 86.62 210 ALA A CA 1
ATOM 1586 C C . ALA A 1 210 ? -8.213 4.028 4.060 1.00 86.62 210 ALA A C 1
ATOM 1588 O O . ALA A 1 210 ? -7.375 4.800 3.608 1.00 86.62 210 ALA A O 1
ATOM 1589 N N . LYS A 1 211 ? -8.340 3.799 5.375 1.00 87.56 211 LYS A N 1
ATOM 1590 C CA . LYS A 1 211 ? -7.567 4.503 6.416 1.00 87.56 211 LYS A CA 1
ATOM 1591 C C . LYS A 1 211 ? -6.056 4.394 6.235 1.00 87.56 211 LYS A C 1
ATOM 1593 O O . LYS A 1 211 ? -5.347 5.380 6.430 1.00 87.56 211 LYS A O 1
ATOM 1598 N N . ILE A 1 212 ? -5.553 3.216 5.860 1.00 87.31 212 ILE A N 1
ATOM 1599 C CA . ILE A 1 212 ? -4.119 3.044 5.612 1.00 87.31 212 ILE A CA 1
ATOM 1600 C C . ILE A 1 212 ? -3.716 3.796 4.335 1.00 87.31 212 ILE A C 1
ATOM 1602 O O . ILE A 1 212 ? -2.775 4.593 4.362 1.00 87.31 212 ILE A O 1
ATOM 1606 N N . THR A 1 213 ? -4.450 3.597 3.235 1.00 84.62 213 THR A N 1
ATOM 1607 C CA . THR A 1 213 ? -4.148 4.215 1.929 1.00 84.62 213 THR A CA 1
ATOM 1608 C C . THR A 1 213 ? -4.310 5.733 1.900 1.00 84.62 213 THR A C 1
ATOM 1610 O O . THR A 1 213 ? -3.568 6.405 1.192 1.00 84.62 213 THR A O 1
ATOM 1613 N N . SER A 1 214 ? -5.232 6.285 2.691 1.00 84.69 214 SER A N 1
ATOM 1614 C CA . SER A 1 214 ? -5.493 7.722 2.797 1.00 84.69 214 SER A CA 1
ATOM 1615 C C . SER A 1 214 ? -4.635 8.403 3.861 1.00 84.69 214 SER A C 1
ATOM 1617 O O . SER A 1 214 ? -4.773 9.606 4.079 1.00 84.69 214 SER A O 1
ATOM 1619 N N . SER A 1 215 ? -3.785 7.658 4.576 1.00 87.38 215 SER A N 1
ATOM 1620 C CA . SER A 1 215 ? -2.891 8.266 5.554 1.00 87.38 215 SER A CA 1
ATOM 1621 C C . SER A 1 215 ? -1.935 9.225 4.851 1.00 87.38 215 SER A C 1
ATOM 1623 O O . SER A 1 215 ? -1.311 8.868 3.850 1.00 87.38 215 SER A O 1
ATOM 1625 N N . LYS A 1 216 ? -1.789 10.440 5.394 1.00 85.56 216 LYS A N 1
ATOM 1626 C CA . LYS A 1 216 ? -0.887 11.457 4.834 1.00 85.56 216 LYS A CA 1
ATOM 1627 C C . LYS A 1 216 ? 0.525 10.908 4.629 1.00 85.56 216 LYS A C 1
ATOM 1629 O O . LYS A 1 216 ? 1.115 11.127 3.585 1.00 85.56 216 LYS A O 1
ATOM 1634 N N . VAL A 1 217 ? 1.029 10.131 5.587 1.00 83.75 217 VAL A N 1
ATOM 1635 C CA . VAL A 1 217 ? 2.382 9.559 5.530 1.00 83.75 217 VAL A CA 1
ATOM 1636 C C . VAL A 1 217 ? 2.546 8.608 4.342 1.00 83.75 217 VAL A C 1
ATOM 1638 O O . VAL A 1 217 ? 3.540 8.693 3.625 1.00 83.75 217 VAL A O 1
ATOM 1641 N N . LEU A 1 218 ? 1.578 7.716 4.099 1.00 83.06 218 LEU A N 1
ATOM 1642 C CA . LEU A 1 218 ? 1.654 6.804 2.959 1.00 83.06 218 LEU A CA 1
ATOM 1643 C C . LEU A 1 218 ? 1.417 7.549 1.640 1.00 83.06 218 LEU A C 1
ATOM 1645 O O . LEU A 1 218 ? 2.153 7.324 0.685 1.00 83.06 218 LEU A O 1
ATOM 1649 N N . ALA A 1 219 ? 0.456 8.473 1.597 1.00 85.56 219 ALA A N 1
ATOM 1650 C CA . ALA A 1 219 ? 0.169 9.285 0.418 1.00 85.56 219 ALA A CA 1
ATOM 1651 C C . ALA A 1 219 ? 1.373 10.147 -0.002 1.00 85.56 219 ALA A C 1
ATOM 1653 O O . ALA A 1 219 ? 1.738 10.149 -1.178 1.00 85.56 219 ALA A O 1
ATOM 1654 N N . ASP A 1 220 ? 2.033 10.803 0.956 1.00 85.75 220 ASP A N 1
ATOM 1655 C CA . ASP A 1 220 ? 3.249 11.587 0.730 1.00 85.75 220 ASP A CA 1
ATOM 1656 C C . ASP A 1 220 ? 4.399 10.677 0.282 1.00 85.75 220 ASP A C 1
ATOM 1658 O O . ASP A 1 220 ? 5.134 11.019 -0.641 1.00 85.75 220 ASP A O 1
ATOM 1662 N N . GLN A 1 221 ? 4.541 9.483 0.871 1.00 83.56 221 GLN A N 1
ATOM 1663 C CA . GLN A 1 221 ? 5.600 8.547 0.489 1.00 83.56 221 GLN A CA 1
ATOM 1664 C C . GLN A 1 221 ? 5.422 8.009 -0.938 1.00 83.56 221 GLN A C 1
ATOM 1666 O O . GLN A 1 221 ? 6.411 7.874 -1.664 1.00 83.56 221 GLN A O 1
ATOM 1671 N N . VAL A 1 222 ? 4.178 7.724 -1.330 1.00 79.44 222 VAL A N 1
ATOM 1672 C CA . VAL A 1 222 ? 3.792 7.301 -2.683 1.00 79.44 222 VAL A CA 1
ATOM 1673 C C . VAL A 1 222 ? 3.947 8.464 -3.677 1.00 79.44 222 VAL A C 1
ATOM 1675 O O . VAL A 1 222 ? 4.431 8.261 -4.787 1.00 79.44 222 VAL A O 1
ATOM 1678 N N . GLY A 1 223 ? 3.582 9.690 -3.289 1.00 73.06 223 GLY A N 1
ATOM 1679 C CA . GLY A 1 223 ? 3.685 10.887 -4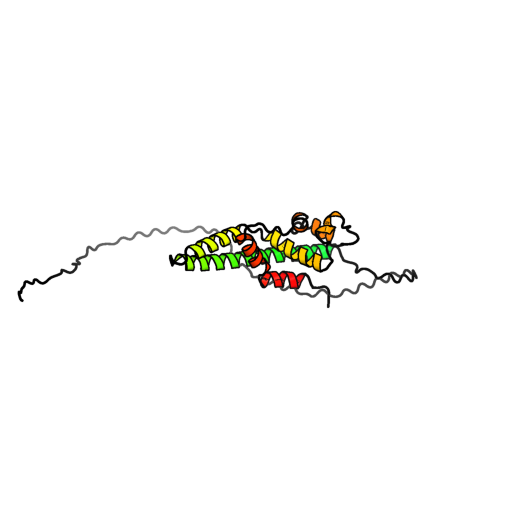.131 1.00 73.06 223 GLY A CA 1
ATOM 1680 C C . GLY A 1 223 ? 5.124 11.354 -4.360 1.00 73.06 223 GLY A C 1
ATOM 1681 O O . GLY A 1 223 ? 5.524 11.576 -5.498 1.00 73.06 223 GLY A O 1
ATOM 1682 N N . LYS A 1 224 ? 5.933 11.423 -3.297 1.00 69.69 224 LYS A N 1
ATOM 1683 C CA . LYS A 1 224 ? 7.326 11.899 -3.340 1.00 69.69 224 LYS A CA 1
ATOM 1684 C C . LYS A 1 224 ? 8.245 10.990 -4.159 1.00 69.69 224 LYS A C 1
ATOM 1686 O O . LYS A 1 224 ? 9.251 11.456 -4.677 1.00 69.69 224 LYS A O 1
ATOM 1691 N N . ARG A 1 225 ? 7.921 9.697 -4.270 1.00 64.44 225 ARG A N 1
ATOM 1692 C CA . ARG A 1 225 ? 8.748 8.717 -4.997 1.00 64.44 225 ARG A CA 1
ATOM 1693 C C . ARG A 1 225 ? 8.188 8.283 -6.353 1.00 64.44 225 ARG A C 1
ATOM 1695 O O . ARG A 1 225 ? 8.927 7.682 -7.119 1.00 64.44 225 ARG A O 1
ATOM 1702 N N . GLY A 1 226 ? 6.930 8.605 -6.660 1.00 51.97 226 GLY A N 1
ATOM 1703 C CA . GLY A 1 226 ? 6.319 8.348 -7.970 1.00 51.97 226 GLY A CA 1
ATOM 1704 C C . GLY A 1 226 ? 6.406 9.514 -8.965 1.00 51.97 226 GLY A C 1
ATOM 1705 O O . GLY A 1 226 ? 6.012 9.334 -10.109 1.00 51.97 226 GLY A O 1
ATOM 1706 N N . GLY A 1 227 ? 6.871 10.698 -8.541 1.00 44.84 227 GLY A N 1
ATOM 1707 C CA . GLY A 1 227 ? 6.850 11.930 -9.349 1.00 44.84 227 GLY A CA 1
ATOM 1708 C C . GLY A 1 227 ? 8.211 12.550 -9.687 1.00 44.84 227 GLY A C 1
ATOM 1709 O O . GLY A 1 227 ? 8.247 13.649 -10.223 1.00 44.84 227 GLY A O 1
ATOM 1710 N N . GLY A 1 228 ? 9.330 11.892 -9.376 1.00 41.47 228 GLY A N 1
ATOM 1711 C CA . GLY A 1 228 ? 10.678 12.461 -9.530 1.00 41.47 228 GLY A CA 1
ATOM 1712 C C . GLY A 1 228 ? 11.273 12.413 -10.945 1.00 41.47 228 GLY A C 1
ATOM 1713 O O . GLY A 1 228 ? 12.444 12.070 -11.066 1.00 41.47 228 GLY A O 1
ATOM 1714 N N . CYS A 1 229 ? 10.493 12.709 -11.991 1.00 42.53 229 CYS A N 1
ATOM 1715 C CA . CYS A 1 229 ? 10.977 12.816 -13.381 1.00 42.53 229 CYS A CA 1
ATOM 1716 C C . CYS A 1 229 ? 10.486 14.085 -14.105 1.00 42.53 229 CYS A C 1
ATOM 1718 O O . CYS A 1 229 ? 10.344 14.070 -15.322 1.00 42.53 229 CYS A O 1
ATOM 1720 N N . GLN A 1 230 ? 10.203 15.173 -13.385 1.00 38.19 230 GLN A N 1
ATOM 1721 C CA . GLN A 1 230 ? 10.072 16.509 -13.979 1.00 38.19 230 GLN A CA 1
ATOM 1722 C C . GLN A 1 230 ? 10.734 17.524 -13.047 1.00 38.19 230 GLN A C 1
ATOM 1724 O O . GLN A 1 230 ? 10.324 17.667 -11.894 1.00 38.19 230 GLN A O 1
ATOM 1729 N N . GLY A 1 231 ? 11.782 18.162 -13.554 1.00 34.25 231 GLY A N 1
ATOM 1730 C CA . GLY A 1 231 ? 12.641 19.124 -12.878 1.00 34.25 231 GLY A CA 1
ATOM 1731 C C . GLY A 1 231 ? 13.924 19.249 -13.668 1.00 34.25 231 GLY A C 1
ATOM 1732 O O . GLY A 1 231 ? 14.728 18.300 -13.561 1.00 34.25 231 GLY A O 1
#